Protein AF-A0A2N9JCV2-F1 (afdb_monomer)

Organism: NCBI:txid75385

Mean predicted aligned error: 8.63 Å

Sequence (237 aa):
MCAVDRTRHRAHIAGTLSYTRNPLAYAGLVTGWLLHFRGRNFFDGTNEAAIRTYRRLSTDQLLEVLRRDTPRAVPPGWSRPLPLMGVASLPKYATFGHLADVVLPRDCFMHRYDIGRATGVYVPRDPTDADVVAQVVRDLGLAWTGPAFVLRLSG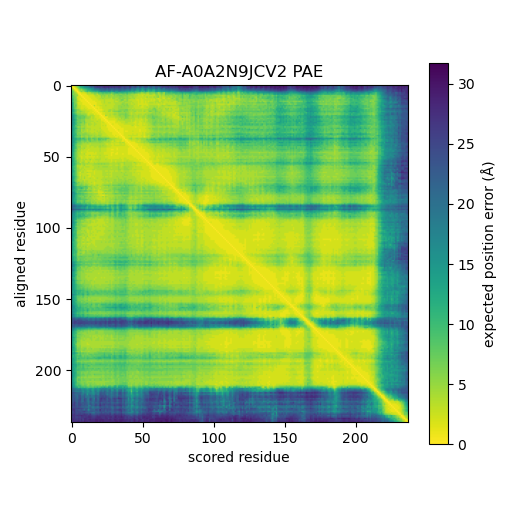TGVGEWQVRAGTPDDAALVTLDSVDYLRHLSGRAVSPDLFAGTPESVRGQLRDARVLIAAHASAVHSPALVEQMARAGPLLT

Structure (mmCIF, N/CA/C/O backbone):
data_AF-A0A2N9JCV2-F1
#
_entry.id   AF-A0A2N9JCV2-F1
#
loop_
_atom_site.group_PDB
_atom_site.id
_atom_site.type_symbol
_atom_site.label_atom_id
_atom_site.label_alt_id
_atom_site.label_comp_id
_atom_site.label_asym_id
_atom_site.label_entity_id
_atom_site.label_seq_id
_atom_site.pdbx_PDB_ins_code
_atom_site.Cartn_x
_atom_site.Cartn_y
_atom_site.Cartn_z
_atom_site.occupancy
_atom_site.B_iso_or_equiv
_atom_site.auth_seq_id
_atom_site.auth_comp_id
_atom_site.auth_asym_id
_atom_site.auth_atom_id
_atom_site.pdbx_PDB_model_num
ATOM 1 N N . MET A 1 1 ? -4.225 -21.948 6.633 1.00 31.94 1 MET A N 1
ATOM 2 C CA . MET A 1 1 ? -3.377 -21.509 7.769 1.00 31.94 1 MET A CA 1
ATOM 3 C C . MET A 1 1 ? -2.522 -20.368 7.230 1.00 31.94 1 MET A C 1
ATOM 5 O O . MET A 1 1 ? -1.735 -20.635 6.345 1.00 31.94 1 MET A O 1
ATOM 9 N N . CYS A 1 2 ? -2.728 -19.080 7.500 1.00 30.81 2 CYS A N 1
ATOM 10 C CA . CYS A 1 2 ? -3.063 -18.364 8.730 1.00 30.81 2 CYS A CA 1
ATOM 11 C C . CYS A 1 2 ? -4.494 -17.796 8.689 1.00 30.81 2 CYS A C 1
ATOM 13 O O . CYS A 1 2 ? -4.854 -17.090 7.749 1.00 30.81 2 CYS A O 1
ATOM 15 N N . ALA A 1 3 ? -5.327 -18.126 9.679 1.00 35.66 3 ALA A N 1
ATOM 16 C CA . ALA A 1 3 ? -6.588 -17.424 9.867 1.00 35.66 3 ALA A CA 1
ATOM 17 C C . ALA A 1 3 ? -6.234 -16.013 10.337 1.00 35.66 3 ALA A C 1
ATOM 19 O O . ALA A 1 3 ? -5.856 -15.824 11.491 1.00 35.66 3 ALA A O 1
ATOM 20 N N . VAL A 1 4 ? -6.293 -15.033 9.434 1.00 50.53 4 VAL A N 1
ATOM 21 C CA . VAL A 1 4 ? -6.324 -13.626 9.833 1.00 50.53 4 VAL A CA 1
ATOM 22 C C . VAL A 1 4 ? -7.427 -13.520 10.880 1.00 50.53 4 VAL A C 1
ATOM 24 O O . VAL A 1 4 ? -8.581 -13.833 10.581 1.00 50.53 4 VAL A O 1
ATOM 27 N N . ASP A 1 5 ? -7.070 -13.165 12.115 1.00 68.88 5 ASP A N 1
ATOM 28 C CA . ASP A 1 5 ? -8.041 -12.904 13.171 1.00 68.88 5 ASP A CA 1
ATOM 29 C C . ASP A 1 5 ? -8.937 -11.759 12.681 1.00 68.88 5 ASP A C 1
ATOM 31 O O . ASP A 1 5 ? -8.560 -10.584 12.688 1.00 68.88 5 ASP A O 1
ATOM 35 N N . ARG A 1 6 ? -10.110 -12.132 12.157 1.00 68.62 6 ARG A N 1
ATOM 36 C CA . ARG A 1 6 ? -11.034 -11.226 11.464 1.00 68.62 6 ARG A CA 1
ATOM 37 C C . ARG A 1 6 ? -11.463 -10.079 12.378 1.00 68.62 6 ARG A C 1
ATOM 39 O O . ARG A 1 6 ? -11.695 -8.971 11.898 1.00 68.62 6 ARG A O 1
ATOM 46 N N . THR A 1 7 ? -11.533 -10.327 13.684 1.00 69.06 7 THR A N 1
ATOM 47 C CA . THR A 1 7 ? -11.861 -9.318 14.694 1.00 69.06 7 THR A CA 1
ATOM 48 C C . THR A 1 7 ? -10.710 -8.333 14.859 1.00 69.06 7 THR A C 1
ATOM 50 O O . THR A 1 7 ? -10.933 -7.124 14.816 1.00 69.06 7 THR A O 1
ATOM 53 N N . ARG A 1 8 ? -9.469 -8.824 14.951 1.00 75.81 8 ARG A N 1
ATOM 54 C CA . ARG A 1 8 ? -8.268 -7.976 15.009 1.00 75.81 8 ARG A CA 1
ATOM 55 C C . ARG A 1 8 ? -8.103 -7.109 13.762 1.00 75.81 8 ARG A C 1
ATOM 57 O O . ARG A 1 8 ? -7.791 -5.929 13.882 1.00 75.81 8 ARG A O 1
ATOM 64 N N . HIS A 1 9 ? -8.360 -7.664 12.581 1.00 72.88 9 HIS A N 1
ATOM 65 C CA . HIS A 1 9 ? -8.281 -6.922 11.322 1.00 72.88 9 HIS A CA 1
ATOM 66 C C . HIS A 1 9 ? -9.321 -5.791 11.247 1.00 72.88 9 HIS A C 1
ATOM 68 O O . HIS A 1 9 ? -8.984 -4.651 10.943 1.00 72.88 9 HIS A O 1
ATOM 74 N N . ARG A 1 10 ? -10.579 -6.063 11.622 1.00 75.38 10 ARG A N 1
ATOM 75 C CA . ARG A 1 10 ? -11.624 -5.026 11.712 1.00 75.38 10 ARG A CA 1
ATOM 76 C C . ARG A 1 10 ? -11.294 -3.956 12.754 1.00 75.38 10 ARG A C 1
ATOM 78 O O . ARG A 1 10 ? -11.522 -2.778 12.503 1.00 75.38 10 ARG A O 1
ATOM 85 N N . ALA A 1 11 ? -10.741 -4.358 13.898 1.00 74.00 11 ALA A N 1
ATOM 86 C CA . ALA A 1 11 ? -10.296 -3.448 14.950 1.00 74.00 11 ALA A CA 1
ATOM 87 C C . ALA A 1 11 ? -9.162 -2.519 14.477 1.00 74.00 11 ALA A C 1
ATOM 89 O O . ALA A 1 11 ? -9.166 -1.337 14.815 1.00 74.00 11 ALA A O 1
ATOM 90 N N . HIS A 1 12 ? -8.233 -3.029 13.661 1.00 80.12 12 HIS A N 1
ATOM 91 C CA . HIS A 1 12 ? -7.201 -2.221 13.011 1.00 80.12 12 HIS A CA 1
ATOM 92 C C . HIS A 1 12 ? -7.815 -1.175 12.067 1.00 80.12 12 HIS A C 1
ATOM 94 O O . HIS A 1 12 ? -7.562 0.014 12.250 1.00 80.12 12 HIS A O 1
ATOM 100 N N . ILE A 1 13 ? -8.701 -1.583 11.147 1.00 78.19 13 ILE A N 1
ATOM 101 C CA . ILE A 1 13 ? -9.353 -0.657 10.201 1.00 78.19 13 ILE A CA 1
ATOM 102 C C . ILE A 1 13 ? -10.186 0.404 10.941 1.00 78.19 13 ILE A C 1
ATOM 104 O O . ILE A 1 13 ? -10.101 1.586 10.620 1.00 78.19 13 ILE A O 1
ATOM 108 N N . ALA A 1 14 ? -10.958 0.018 11.963 1.00 76.88 14 ALA A N 1
ATOM 109 C CA . ALA A 1 14 ? -11.733 0.962 12.775 1.00 76.88 14 ALA A CA 1
ATOM 110 C C . ALA A 1 14 ? -10.834 2.009 13.460 1.00 76.88 14 ALA A C 1
ATOM 112 O O . ALA A 1 14 ? -11.156 3.199 13.480 1.00 76.88 14 ALA A O 1
ATOM 113 N N . GLY A 1 15 ? -9.672 1.571 13.949 1.00 77.94 15 GLY A N 1
ATOM 114 C CA . GLY A 1 15 ? -8.593 2.435 14.416 1.00 77.94 15 GLY A CA 1
ATOM 115 C C . GLY A 1 15 ? -8.154 3.461 13.384 1.00 77.94 15 GLY A C 1
ATOM 116 O O . GLY A 1 15 ? -8.154 4.659 13.676 1.00 77.94 15 GLY A O 1
ATOM 117 N N . THR A 1 16 ? -7.848 2.980 12.179 1.00 77.31 16 THR A N 1
ATOM 118 C CA . THR A 1 16 ? -7.447 3.794 11.029 1.00 77.31 16 THR A CA 1
ATOM 119 C C . THR A 1 16 ? -8.452 4.889 10.709 1.00 77.31 16 THR A C 1
ATOM 121 O O . THR A 1 16 ? -8.086 6.064 10.619 1.00 77.31 16 THR A O 1
ATOM 124 N N . LEU A 1 17 ? -9.738 4.548 10.628 1.00 78.25 17 LEU A N 1
ATOM 125 C CA . LEU A 1 17 ? -10.794 5.525 10.350 1.00 78.25 17 LEU A CA 1
ATOM 126 C C . LEU A 1 17 ? -10.893 6.599 11.442 1.00 78.25 17 LEU A C 1
ATOM 128 O O . LEU A 1 17 ? -11.051 7.783 11.135 1.00 78.25 17 LEU A O 1
ATOM 132 N N . SER A 1 18 ? -10.761 6.203 12.711 1.00 78.00 18 SER A N 1
ATOM 133 C CA . SER A 1 18 ? -10.888 7.113 13.850 1.00 78.00 18 SER A CA 1
ATOM 134 C C . SER A 1 18 ? -9.826 8.211 13.844 1.00 78.00 18 SER A C 1
ATOM 136 O O . SER A 1 18 ? -10.168 9.388 13.980 1.00 78.00 18 SER A O 1
ATOM 138 N N . TYR A 1 19 ? -8.546 7.861 13.667 1.00 75.06 19 TYR A N 1
ATOM 139 C CA . TYR A 1 19 ? -7.495 8.883 13.641 1.00 75.06 19 TYR A CA 1
ATOM 140 C C . TYR A 1 19 ? -7.460 9.675 12.336 1.00 75.06 19 TYR A C 1
ATOM 142 O O . TYR A 1 19 ? -7.047 10.830 12.349 1.00 75.06 19 TYR A O 1
ATOM 150 N N . THR A 1 20 ? -7.932 9.102 11.226 1.00 75.12 20 THR A N 1
ATOM 151 C CA . THR A 1 20 ? -8.046 9.836 9.956 1.00 75.12 20 THR A CA 1
ATOM 152 C C . THR A 1 20 ? -9.080 10.951 10.069 1.00 75.12 20 THR A C 1
ATOM 154 O O . THR A 1 20 ? -8.811 12.084 9.686 1.00 75.12 20 THR A O 1
ATOM 157 N N . ARG A 1 21 ? -10.243 10.656 10.664 1.00 79.00 21 ARG A N 1
ATOM 158 C CA . ARG A 1 21 ? -11.301 11.642 10.929 1.00 79.00 21 ARG A CA 1
ATOM 159 C C . ARG A 1 21 ? -10.880 12.684 11.965 1.00 79.00 21 ARG A C 1
ATOM 161 O O . ARG A 1 21 ? -11.201 13.863 11.834 1.00 79.00 21 ARG A O 1
ATOM 168 N N . ASN A 1 22 ? -10.237 12.238 13.039 1.00 82.44 22 ASN A N 1
ATOM 169 C CA . ASN A 1 22 ? -9.810 13.092 14.136 1.00 82.44 22 ASN A CA 1
ATOM 170 C C . ASN A 1 22 ? -8.311 12.895 14.392 1.00 82.44 22 ASN A C 1
ATOM 172 O O . ASN A 1 22 ? -7.946 12.020 15.178 1.00 82.44 22 ASN A O 1
ATOM 176 N N . PRO A 1 23 ? -7.441 13.731 13.800 1.00 76.44 23 PRO A N 1
ATOM 177 C CA . PRO A 1 23 ? -5.995 13.637 13.992 1.00 76.44 23 PRO A CA 1
ATOM 178 C C . PRO A 1 23 ? -5.564 13.708 15.462 1.00 76.44 23 PRO A C 1
ATOM 180 O O . PRO A 1 23 ? -4.552 13.123 15.832 1.00 76.44 23 PRO A O 1
ATOM 183 N N . LEU A 1 24 ? -6.346 14.345 16.344 1.00 81.12 24 LEU A N 1
ATOM 184 C CA . LEU A 1 24 ? -6.058 14.352 17.784 1.00 81.12 24 LEU A CA 1
ATOM 185 C C . LEU A 1 24 ? -6.235 12.966 18.421 1.00 81.12 24 LEU A C 1
ATOM 187 O O . LEU A 1 24 ? -5.554 12.648 19.394 1.00 81.12 24 LEU A O 1
ATOM 191 N N . ALA A 1 25 ? -7.085 12.101 17.857 1.00 81.69 25 ALA A N 1
ATOM 192 C CA . ALA A 1 25 ? -7.197 10.709 18.291 1.00 81.69 25 ALA A CA 1
ATOM 193 C C . ALA A 1 25 ? -5.900 9.921 18.037 1.00 81.69 25 ALA A C 1
ATOM 195 O O . ALA A 1 25 ? -5.629 8.947 18.741 1.00 81.69 25 ALA A O 1
ATOM 196 N N . TYR A 1 26 ? -5.057 10.375 17.101 1.00 78.00 26 TYR A N 1
ATOM 197 C CA . TYR A 1 26 ? -3.722 9.819 16.898 1.00 78.00 26 TYR A CA 1
ATOM 198 C C . TYR A 1 26 ? -2.834 9.997 18.133 1.00 78.00 26 TYR A C 1
ATOM 200 O O . TYR A 1 26 ? -2.090 9.086 18.489 1.00 78.00 26 TYR A O 1
ATOM 208 N N . ALA A 1 27 ? -2.968 11.118 18.853 1.00 80.06 27 ALA A N 1
ATOM 209 C CA . ALA A 1 27 ? -2.234 11.348 20.097 1.00 80.06 27 ALA A CA 1
ATOM 210 C C . ALA A 1 27 ? -2.566 10.269 21.142 1.00 80.06 27 ALA A C 1
ATOM 212 O O . ALA A 1 27 ? -1.669 9.752 21.800 1.00 80.06 27 ALA A O 1
ATOM 213 N N . GLY A 1 28 ? -3.833 9.845 21.218 1.00 82.62 28 GLY A N 1
ATOM 214 C CA . GLY A 1 28 ? -4.259 8.735 22.073 1.00 82.62 28 GLY A CA 1
ATOM 215 C C . GLY A 1 28 ? -3.605 7.398 21.705 1.00 82.62 28 GLY A C 1
ATOM 216 O O . GLY A 1 28 ? -3.234 6.632 22.596 1.00 82.62 28 GLY A O 1
ATOM 217 N N . LEU A 1 29 ? -3.392 7.127 20.412 1.00 83.25 29 LEU A N 1
ATOM 218 C CA . LEU A 1 29 ? -2.659 5.938 19.960 1.00 83.25 29 LEU A CA 1
ATOM 219 C C . LEU A 1 29 ? -1.175 6.012 20.317 1.00 83.25 29 LEU A C 1
ATOM 221 O O . LEU A 1 29 ? -0.609 5.016 20.768 1.00 83.25 29 LEU A O 1
ATOM 225 N N . VAL A 1 30 ? -0.563 7.189 20.173 1.00 82.06 30 VAL A N 1
ATOM 226 C CA . VAL A 1 30 ? 0.822 7.435 20.594 1.00 82.06 30 VAL A CA 1
ATOM 227 C C . VAL A 1 30 ? 0.963 7.231 22.102 1.00 82.06 30 VAL A C 1
ATOM 229 O O . VAL A 1 30 ? 1.864 6.516 22.534 1.00 82.06 30 VAL A O 1
ATOM 232 N N . THR A 1 31 ? 0.048 7.768 22.912 1.00 84.81 31 THR A N 1
ATOM 233 C CA . THR A 1 31 ? 0.014 7.523 24.360 1.00 84.81 31 THR A CA 1
ATOM 234 C C . THR A 1 31 ? -0.148 6.034 24.668 1.00 84.81 31 THR A C 1
ATOM 236 O O . THR A 1 31 ? 0.607 5.490 25.469 1.00 84.81 31 THR A O 1
ATOM 239 N N . GLY A 1 32 ? -1.074 5.339 24.001 1.00 84.81 32 GLY A N 1
ATOM 240 C CA . GLY A 1 32 ? -1.268 3.898 24.168 1.00 84.81 32 GLY A CA 1
ATOM 241 C C . GLY A 1 32 ? -0.012 3.084 23.840 1.00 84.81 32 GLY A C 1
ATOM 242 O O . GLY A 1 32 ? 0.349 2.179 24.593 1.00 84.81 32 GLY A O 1
ATOM 243 N N . TRP A 1 33 ? 0.696 3.438 22.765 1.00 85.69 33 TRP A N 1
ATOM 244 C CA . TRP A 1 33 ? 1.994 2.854 22.426 1.00 85.69 33 TRP A CA 1
ATOM 245 C C . TRP A 1 33 ? 3.036 3.121 23.515 1.00 85.69 33 TRP A C 1
ATOM 247 O O . TRP A 1 33 ? 3.630 2.175 24.039 1.00 85.69 33 TRP A O 1
ATOM 257 N N . LEU A 1 34 ? 3.206 4.385 23.912 1.00 84.19 34 LEU A N 1
ATOM 258 C CA . LEU A 1 34 ? 4.169 4.800 24.931 1.00 84.19 34 LEU A CA 1
ATOM 259 C C . LEU A 1 34 ? 3.912 4.178 26.304 1.00 84.19 34 LEU A C 1
ATOM 261 O O . LEU A 1 34 ? 4.859 4.095 27.079 1.00 84.19 34 LEU A O 1
ATOM 265 N N . LEU A 1 35 ? 2.681 3.766 26.618 1.00 87.50 35 LEU A N 1
ATOM 266 C CA . LEU A 1 35 ? 2.325 3.155 27.901 1.00 87.50 35 LEU A CA 1
ATOM 267 C C . LEU A 1 35 ? 2.323 1.622 27.875 1.00 87.50 35 LEU A C 1
ATOM 269 O O . LEU A 1 35 ? 2.629 0.999 28.889 1.00 87.50 35 LEU A O 1
ATOM 273 N N . HIS A 1 36 ? 1.956 0.998 26.753 1.00 87.25 36 HIS A N 1
ATOM 274 C CA . HIS A 1 36 ? 1.652 -0.440 26.724 1.00 87.25 36 HIS A CA 1
ATOM 275 C C . HIS A 1 36 ? 2.424 -1.244 25.680 1.00 87.25 36 HIS A C 1
ATOM 277 O O . HIS A 1 36 ? 2.427 -2.470 25.754 1.00 87.25 36 HIS A O 1
ATOM 283 N N . PHE A 1 37 ? 3.065 -0.585 24.715 1.00 84.88 37 PHE A N 1
ATOM 284 C CA . PHE A 1 37 ? 3.732 -1.248 23.592 1.00 84.88 37 PHE A CA 1
ATOM 285 C C . PHE A 1 37 ? 5.128 -0.668 23.315 1.00 84.88 37 PHE A C 1
ATOM 287 O O . PHE A 1 37 ? 5.638 -0.777 22.196 1.00 84.88 37 PHE A O 1
ATOM 294 N N . ARG A 1 38 ? 5.765 -0.078 24.341 1.00 73.62 38 ARG A N 1
ATOM 295 C CA . ARG A 1 38 ? 7.170 0.356 24.299 1.00 73.62 38 ARG A CA 1
ATOM 296 C C . ARG A 1 38 ? 8.042 -0.849 23.937 1.00 73.62 38 ARG A C 1
ATOM 298 O O . ARG A 1 38 ? 8.006 -1.856 24.634 1.00 73.62 38 ARG A O 1
ATOM 305 N N . GLY A 1 39 ? 8.792 -0.756 22.842 1.00 75.50 39 GLY A N 1
ATOM 306 C CA . GLY A 1 39 ? 9.624 -1.849 22.318 1.00 75.50 39 GLY A CA 1
ATOM 307 C C . GLY A 1 39 ? 9.161 -2.394 20.966 1.00 75.50 39 GLY A C 1
ATOM 308 O O . GLY A 1 39 ? 9.950 -3.017 20.264 1.00 75.50 39 GLY A O 1
ATOM 309 N N . ARG A 1 40 ? 7.923 -2.104 20.546 1.00 76.62 40 ARG A N 1
ATOM 310 C CA . ARG A 1 40 ? 7.526 -2.241 19.137 1.00 76.62 40 ARG A CA 1
ATOM 311 C C . ARG A 1 40 ? 7.942 -1.001 18.354 1.00 76.62 40 ARG A C 1
ATOM 313 O O . ARG A 1 40 ? 7.987 0.096 18.924 1.00 76.62 40 ARG A O 1
ATOM 320 N N . ASN A 1 41 ? 8.194 -1.166 17.051 1.00 75.50 41 ASN A N 1
ATOM 321 C CA . ASN A 1 41 ? 8.307 -0.013 16.161 1.00 75.50 41 ASN A CA 1
ATOM 322 C C . ASN A 1 41 ? 7.016 0.818 16.235 1.00 75.50 41 ASN A C 1
ATOM 324 O O . ASN A 1 41 ? 5.957 0.326 16.635 1.00 75.50 41 ASN A O 1
ATOM 328 N N . PHE A 1 42 ? 7.125 2.094 15.884 1.00 73.50 42 PHE A N 1
ATOM 329 C CA . PHE A 1 42 ? 6.054 3.060 16.089 1.00 73.50 42 PHE A CA 1
ATOM 330 C C . PHE A 1 42 ? 4.716 2.619 15.460 1.00 73.50 42 PHE A C 1
ATOM 332 O O . PHE A 1 42 ? 3.673 2.708 16.112 1.00 73.50 42 PHE A O 1
ATOM 339 N N . PHE A 1 43 ? 4.727 2.104 14.227 1.00 74.44 43 PHE A N 1
ATOM 340 C CA . PHE A 1 43 ? 3.496 1.695 13.547 1.00 74.44 43 PHE A CA 1
ATOM 341 C C . PHE A 1 43 ? 2.877 0.450 14.155 1.00 74.44 43 PHE A C 1
ATOM 343 O O . PHE A 1 43 ? 1.693 0.454 14.469 1.00 74.44 43 PHE A O 1
ATOM 350 N N . ASP A 1 44 ? 3.667 -0.591 14.402 1.00 75.88 44 ASP A N 1
ATOM 351 C CA . ASP A 1 44 ? 3.148 -1.792 15.048 1.00 75.88 44 ASP A CA 1
ATOM 352 C C . ASP A 1 44 ? 2.625 -1.465 16.452 1.00 75.88 44 ASP A C 1
ATOM 354 O O . ASP A 1 44 ? 1.586 -1.964 16.867 1.00 75.88 44 ASP A O 1
ATOM 358 N N . GLY A 1 45 ? 3.288 -0.565 17.177 1.00 81.50 45 GLY A N 1
ATOM 359 C CA . GLY A 1 45 ? 2.845 -0.084 18.481 1.00 81.50 45 GLY A CA 1
ATOM 360 C C . GLY A 1 45 ? 1.512 0.668 18.455 1.00 81.50 45 GLY A C 1
ATOM 361 O O . GLY A 1 45 ? 0.622 0.379 19.257 1.00 81.50 45 GLY A O 1
ATOM 362 N N . THR A 1 46 ? 1.362 1.623 17.537 1.00 80.25 46 THR A N 1
ATOM 363 C CA . THR A 1 46 ? 0.133 2.422 17.381 1.00 80.25 46 THR A CA 1
ATOM 364 C C . THR A 1 46 ? -1.019 1.606 16.787 1.00 80.25 46 THR A C 1
ATOM 366 O O . THR A 1 46 ? -2.152 1.744 17.248 1.00 80.25 46 THR A O 1
ATOM 369 N N . ASN A 1 47 ? -0.740 0.672 15.872 1.00 81.06 47 ASN A N 1
ATOM 370 C CA . ASN A 1 47 ? -1.703 -0.319 15.381 1.00 81.06 47 ASN A CA 1
ATOM 371 C C . ASN A 1 47 ? -2.219 -1.205 16.519 1.00 81.06 47 ASN A C 1
ATOM 373 O O . ASN A 1 47 ? -3.414 -1.475 16.615 1.00 81.06 47 ASN A O 1
ATOM 377 N N . GLU A 1 48 ? -1.340 -1.630 17.421 1.00 85.38 48 GLU A N 1
ATOM 378 C CA . GLU A 1 48 ? -1.707 -2.459 18.569 1.00 85.38 48 GLU A CA 1
ATOM 379 C C . GLU A 1 48 ? -2.487 -1.676 19.625 1.00 85.38 48 GLU A C 1
ATOM 381 O O . GLU A 1 48 ? -3.433 -2.207 20.213 1.00 85.38 48 GLU A O 1
ATOM 386 N N . ALA A 1 49 ? -2.161 -0.395 19.816 1.00 86.19 49 ALA A N 1
ATOM 387 C CA . ALA A 1 49 ? -2.976 0.521 20.605 1.00 86.19 49 ALA A CA 1
ATOM 388 C C . ALA A 1 49 ? -4.380 0.677 20.002 1.00 86.19 49 ALA A C 1
ATOM 390 O O . ALA A 1 49 ? -5.368 0.600 20.731 1.00 86.19 49 ALA A O 1
ATOM 391 N N . ALA A 1 50 ? -4.483 0.803 18.679 1.00 84.25 50 ALA A N 1
ATOM 392 C CA . ALA A 1 50 ? -5.758 0.897 17.984 1.00 84.25 50 ALA A CA 1
ATOM 393 C C . ALA A 1 50 ? -6.575 -0.396 18.124 1.00 84.25 50 ALA A C 1
ATOM 395 O O . ALA A 1 50 ? -7.716 -0.363 18.581 1.00 84.25 50 ALA A O 1
ATOM 396 N N . ILE A 1 51 ? -5.968 -1.556 17.859 1.00 86.94 51 ILE A N 1
ATOM 397 C CA . ILE A 1 51 ? -6.592 -2.867 18.074 1.00 86.94 51 ILE A CA 1
ATOM 398 C C . ILE A 1 51 ? -7.081 -2.992 19.518 1.00 86.94 51 ILE A C 1
ATOM 400 O O . ILE A 1 51 ? -8.212 -3.413 19.751 1.00 86.94 51 ILE A O 1
ATOM 404 N N . ARG A 1 52 ? -6.267 -2.595 20.504 1.00 87.44 52 ARG A N 1
ATOM 405 C CA . ARG A 1 52 ? -6.637 -2.633 21.925 1.00 87.44 52 ARG A CA 1
ATOM 406 C C . ARG A 1 52 ? -7.866 -1.775 22.238 1.00 87.44 52 ARG A C 1
ATOM 408 O O . ARG A 1 52 ? -8.656 -2.195 23.080 1.00 87.44 52 ARG A O 1
ATOM 415 N N . THR A 1 53 ? -8.044 -0.629 21.586 1.00 85.81 53 THR A N 1
ATOM 416 C CA . THR A 1 53 ? -9.235 0.225 21.747 1.00 85.81 53 THR A CA 1
ATOM 417 C C . THR A 1 53 ? -10.507 -0.495 21.300 1.00 85.81 53 THR A C 1
ATOM 419 O O . THR A 1 53 ? -11.532 -0.423 21.974 1.00 85.81 53 THR A O 1
ATOM 422 N N . TYR A 1 54 ? -10.428 -1.254 20.206 1.00 84.75 54 TYR A N 1
ATOM 423 C CA . TYR A 1 54 ? -11.590 -1.880 19.574 1.00 84.75 54 TYR A CA 1
ATOM 424 C C . TYR A 1 54 ? -11.780 -3.367 19.918 1.00 84.75 54 TYR A C 1
ATOM 426 O O . TYR A 1 54 ? -12.851 -3.913 19.668 1.00 84.75 54 TYR A O 1
ATOM 434 N N . ARG A 1 55 ? -10.801 -4.032 20.553 1.00 84.75 55 ARG A N 1
ATOM 435 C CA . ARG A 1 55 ? -10.809 -5.493 20.813 1.00 84.75 55 ARG A CA 1
ATOM 436 C C . ARG A 1 55 ? -11.991 -6.006 21.635 1.00 84.75 55 ARG A C 1
ATOM 438 O O . ARG A 1 55 ? -12.205 -7.210 21.689 1.00 84.75 55 ARG A O 1
ATOM 445 N N . ARG A 1 56 ? -12.663 -5.123 22.380 1.00 87.69 56 ARG A N 1
ATOM 446 C CA . ARG A 1 56 ? -13.801 -5.477 23.242 1.00 87.69 56 ARG A CA 1
ATOM 447 C C . ARG A 1 56 ? -15.138 -5.419 22.505 1.00 87.69 56 ARG A C 1
ATOM 449 O O . ARG A 1 56 ? -16.130 -5.872 23.061 1.00 87.69 56 ARG A O 1
ATOM 456 N N . LEU A 1 57 ? -15.170 -4.846 21.302 1.00 87.94 57 LEU A N 1
ATOM 457 C CA . LEU A 1 57 ? -16.387 -4.750 20.511 1.00 87.94 57 LEU A CA 1
ATOM 458 C C . LEU A 1 57 ? -16.700 -6.086 19.834 1.00 87.94 57 LEU A C 1
ATOM 460 O O . LEU A 1 57 ? -15.801 -6.793 19.372 1.00 87.94 57 LEU A O 1
ATOM 464 N N . SER A 1 58 ? -17.989 -6.408 19.745 1.00 87.75 58 SER A N 1
ATOM 465 C CA . SER A 1 58 ? -18.467 -7.516 18.924 1.00 87.75 58 SER A CA 1
ATOM 466 C C . SER A 1 58 ? -18.255 -7.223 17.435 1.00 87.75 58 SER A C 1
ATOM 468 O O . SER A 1 58 ? -18.011 -6.087 17.021 1.00 87.75 58 SER A O 1
ATOM 470 N N . THR A 1 59 ? -18.388 -8.253 16.597 1.00 80.88 59 THR A N 1
ATOM 471 C CA . THR A 1 59 ? -18.347 -8.077 15.138 1.00 80.88 59 THR A CA 1
ATOM 472 C C . THR A 1 59 ? -19.370 -7.047 14.659 1.00 80.88 59 THR A C 1
ATOM 474 O O . THR A 1 59 ? -19.008 -6.172 13.877 1.00 80.88 59 THR A O 1
ATOM 477 N N . ASP A 1 60 ? -20.610 -7.108 15.143 1.00 85.06 60 ASP A N 1
ATOM 478 C CA . ASP A 1 60 ? -21.672 -6.200 14.696 1.00 85.06 60 ASP A CA 1
ATOM 479 C C . ASP A 1 60 ? -21.395 -4.758 15.115 1.00 85.06 60 ASP A C 1
ATOM 481 O O . ASP A 1 60 ? -21.565 -3.835 14.320 1.00 85.06 60 ASP A O 1
ATOM 485 N N . GLN A 1 61 ? -20.867 -4.566 16.325 1.00 88.19 61 GLN A N 1
ATOM 486 C CA . GLN A 1 61 ? -20.438 -3.254 16.806 1.00 88.19 61 GLN A CA 1
ATOM 487 C C . GLN A 1 61 ? -19.281 -2.691 15.969 1.00 88.19 61 GLN A C 1
ATOM 489 O O . GLN A 1 61 ? -19.278 -1.504 15.650 1.00 88.19 61 GLN A O 1
ATOM 494 N N . LEU A 1 62 ? -18.312 -3.525 15.574 1.00 80.25 62 LEU A N 1
ATOM 495 C CA . LEU A 1 62 ? -17.228 -3.104 14.680 1.00 80.25 62 LEU A CA 1
ATOM 496 C C . LEU A 1 62 ? -17.756 -2.720 13.298 1.00 80.25 62 LEU A C 1
ATOM 498 O O . LEU A 1 62 ? -17.345 -1.699 12.754 1.00 80.25 62 LEU A O 1
ATOM 502 N N . LEU A 1 63 ? -18.676 -3.504 12.734 1.00 80.44 63 LEU A N 1
ATOM 503 C CA . LEU A 1 63 ? -19.293 -3.184 11.446 1.00 80.44 63 LEU A CA 1
ATOM 504 C C . LEU A 1 63 ? -20.071 -1.866 11.507 1.00 80.44 63 LEU A C 1
ATOM 506 O O . LEU A 1 63 ? -20.008 -1.089 10.558 1.00 80.44 63 LEU A O 1
ATOM 510 N N . GLU A 1 64 ? -20.755 -1.589 12.615 1.00 86.81 64 GLU A N 1
ATOM 511 C CA . GLU A 1 64 ? -21.439 -0.312 12.821 1.00 86.81 64 GLU A CA 1
ATOM 512 C C . GLU A 1 64 ? -20.459 0.866 12.881 1.00 86.81 64 GLU A C 1
ATOM 514 O O . GLU A 1 64 ? -20.671 1.880 12.216 1.00 86.81 64 GLU A O 1
ATOM 519 N N . VAL A 1 65 ? -19.334 0.718 13.591 1.00 82.50 65 VAL A N 1
ATOM 520 C CA . VAL A 1 65 ? -18.261 1.727 13.594 1.00 82.50 65 VAL A CA 1
ATOM 521 C C . VAL A 1 65 ? -17.763 2.001 12.175 1.00 82.50 65 VAL A C 1
ATOM 523 O O . VAL A 1 65 ? -17.677 3.163 11.784 1.00 82.50 65 VAL A O 1
ATOM 526 N N . LEU A 1 66 ? -17.486 0.955 11.387 1.00 79.69 66 LEU A N 1
ATOM 527 C CA . LEU A 1 66 ? -17.028 1.111 10.004 1.00 79.69 66 LEU A CA 1
ATOM 528 C C . LEU A 1 66 ? -18.070 1.856 9.152 1.00 79.69 66 LEU A C 1
ATOM 530 O O . LEU A 1 66 ? -17.741 2.865 8.535 1.00 79.69 66 LEU A O 1
ATOM 534 N N . ARG A 1 67 ? -19.342 1.428 9.168 1.00 81.12 67 ARG A N 1
ATOM 535 C CA . ARG A 1 67 ? -20.421 2.082 8.397 1.00 81.12 67 ARG A CA 1
ATOM 536 C C . ARG A 1 67 ? -20.588 3.552 8.764 1.00 81.12 67 ARG A C 1
ATOM 538 O O . ARG A 1 67 ? -20.772 4.394 7.886 1.00 81.12 67 ARG A O 1
ATOM 545 N N . ARG A 1 68 ? -20.516 3.865 10.057 1.00 83.50 68 ARG A N 1
ATOM 546 C CA . ARG A 1 68 ? -20.659 5.229 10.560 1.00 83.50 68 ARG A CA 1
ATOM 547 C C . ARG A 1 68 ? -19.462 6.105 10.197 1.00 83.50 68 ARG A C 1
ATOM 549 O O . ARG A 1 68 ? -19.651 7.270 9.840 1.00 83.50 68 ARG A O 1
ATOM 556 N N . ASP A 1 69 ? -18.244 5.593 10.338 1.00 80.06 69 ASP A N 1
ATOM 557 C CA . ASP A 1 69 ? -17.044 6.430 10.319 1.00 80.06 69 ASP A CA 1
ATOM 558 C C . ASP A 1 69 ? -16.352 6.485 8.953 1.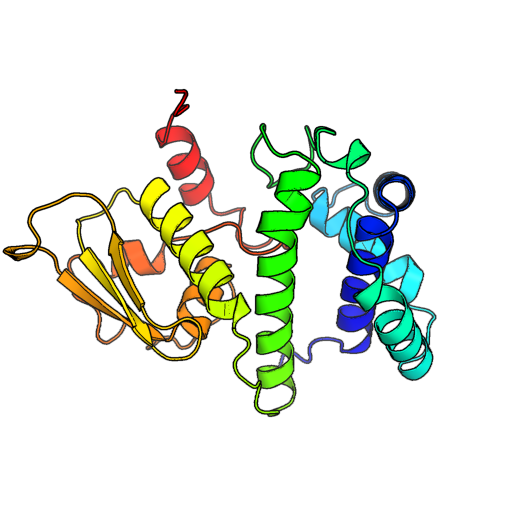00 80.06 69 ASP A C 1
ATOM 560 O O . ASP A 1 69 ? -15.733 7.507 8.664 1.00 80.06 69 ASP A O 1
ATOM 564 N N . THR A 1 70 ? -16.518 5.488 8.072 1.00 79.19 70 THR A N 1
ATOM 565 C CA . THR A 1 70 ? -15.922 5.503 6.721 1.00 79.19 70 THR A CA 1
ATOM 566 C C . THR A 1 70 ? -16.266 6.767 5.918 1.00 79.19 70 THR A C 1
ATOM 568 O O . THR A 1 70 ? -15.331 7.414 5.451 1.00 79.19 70 THR A O 1
ATOM 571 N N . PRO A 1 71 ? -17.535 7.222 5.815 1.00 77.00 71 PRO A N 1
ATOM 572 C CA . PRO A 1 71 ? -17.866 8.440 5.061 1.00 77.00 71 PRO A CA 1
ATOM 573 C C . PRO A 1 71 ? -17.276 9.726 5.660 1.00 77.00 71 PRO A C 1
ATOM 575 O O . PRO A 1 71 ? -17.313 10.781 5.036 1.00 77.00 71 PRO A O 1
ATOM 578 N N . ARG A 1 72 ? -16.787 9.659 6.903 1.00 77.69 72 ARG A N 1
ATOM 579 C CA . ARG A 1 72 ? -16.270 10.793 7.678 1.00 77.69 72 ARG A CA 1
ATOM 580 C C . ARG A 1 72 ? -14.758 10.731 7.870 1.00 77.69 72 ARG A C 1
ATOM 582 O O . ARG A 1 72 ? -14.205 11.631 8.497 1.00 77.69 72 ARG A O 1
ATOM 589 N N . ALA A 1 73 ? -14.094 9.689 7.373 1.00 77.44 73 ALA A N 1
ATOM 590 C CA . ALA A 1 73 ? -12.655 9.487 7.491 1.00 77.44 73 ALA A CA 1
ATOM 591 C C . ALA A 1 73 ? -11.891 10.359 6.484 1.00 77.44 73 ALA A C 1
ATOM 593 O O . ALA A 1 73 ? -11.111 9.870 5.674 1.00 77.44 73 ALA A O 1
ATOM 594 N N . VAL A 1 74 ? -12.139 11.666 6.543 1.00 79.62 74 VAL A N 1
ATOM 595 C CA . VAL A 1 74 ? -11.453 12.681 5.750 1.00 79.62 74 VAL A CA 1
ATOM 596 C C . VAL A 1 74 ? -10.611 13.515 6.713 1.00 79.62 74 VAL A C 1
ATOM 598 O O . VAL A 1 74 ? -11.171 14.088 7.654 1.00 79.62 74 VAL A O 1
ATOM 601 N N . PRO A 1 75 ? -9.285 13.593 6.514 1.00 79.62 75 PRO A N 1
ATOM 602 C CA . PRO A 1 75 ? -8.432 14.406 7.363 1.00 79.62 75 PRO A CA 1
ATOM 603 C C . PRO A 1 75 ? -8.818 15.886 7.225 1.00 79.62 75 PRO A C 1
ATOM 605 O O . PRO A 1 75 ? -8.963 16.385 6.104 1.00 79.62 75 PRO A O 1
ATOM 608 N N . PRO A 1 76 ? -8.962 16.636 8.329 1.00 85.25 76 PRO A N 1
ATOM 609 C CA . PRO A 1 76 ? -9.256 18.055 8.235 1.00 85.25 76 PRO A CA 1
ATOM 610 C C . PRO A 1 76 ? -8.067 18.801 7.615 1.00 85.25 76 PRO A C 1
ATOM 612 O O . PRO A 1 76 ? -6.911 18.526 7.944 1.00 85.25 76 PRO A O 1
ATOM 615 N N . GLY A 1 77 ? -8.343 19.775 6.741 1.00 87.88 77 GLY A N 1
ATOM 616 C CA . GLY A 1 77 ? -7.319 20.465 5.943 1.00 87.88 77 GLY A CA 1
ATOM 617 C C . GLY A 1 77 ? -6.170 21.061 6.765 1.00 87.88 77 GLY A C 1
ATOM 618 O O . GLY A 1 77 ? -5.011 20.936 6.376 1.00 87.88 77 GLY A O 1
ATOM 619 N N . TRP A 1 78 ? -6.475 21.611 7.946 1.00 90.44 78 TRP A N 1
ATOM 620 C CA . TRP A 1 78 ? -5.481 22.186 8.863 1.00 90.44 78 TRP A CA 1
ATOM 621 C C . TRP A 1 78 ? -4.451 21.169 9.374 1.00 90.44 78 TRP A C 1
ATOM 623 O O . TRP A 1 78 ? -3.348 21.555 9.746 1.00 90.44 78 TRP A O 1
ATOM 633 N N . SER A 1 79 ? -4.794 19.876 9.398 1.00 88.44 79 SER A N 1
ATOM 634 C CA . SER A 1 79 ? -3.904 18.820 9.894 1.00 88.44 79 SER A CA 1
ATOM 635 C C . SER A 1 79 ? -2.910 18.330 8.847 1.00 88.44 79 SER A C 1
ATOM 637 O O . SER A 1 79 ? -1.867 17.783 9.192 1.00 88.44 79 SER A O 1
ATOM 639 N N . ARG A 1 80 ? -3.195 18.555 7.562 1.00 89.12 80 ARG A N 1
ATOM 640 C CA . ARG A 1 80 ? -2.397 18.047 6.441 1.00 89.12 80 ARG A CA 1
ATOM 641 C C . ARG A 1 80 ? -0.915 18.452 6.475 1.00 89.12 80 ARG A C 1
ATOM 643 O O . ARG A 1 80 ? -0.100 17.574 6.193 1.00 89.12 80 ARG A O 1
ATOM 650 N N . PRO A 1 81 ? -0.525 19.698 6.821 1.00 90.69 81 PRO A N 1
ATOM 651 C CA . PRO A 1 81 ? 0.886 20.080 6.887 1.00 90.69 81 PRO A CA 1
ATOM 652 C C . PRO A 1 81 ? 1.600 19.601 8.159 1.00 90.69 81 PRO A C 1
ATOM 654 O O . PRO A 1 81 ? 2.805 19.808 8.277 1.00 90.69 81 PRO A O 1
ATOM 657 N N . LEU A 1 82 ? 0.901 18.980 9.120 1.00 87.62 82 LEU A N 1
ATOM 658 C CA . LEU A 1 82 ? 1.528 18.555 10.369 1.00 87.62 82 LEU A CA 1
ATOM 659 C C . LEU A 1 82 ? 2.581 17.469 10.097 1.00 87.62 82 LEU A C 1
ATOM 661 O O . LEU A 1 82 ? 2.264 16.466 9.444 1.00 87.62 82 LEU A O 1
ATOM 665 N N . PRO A 1 83 ? 3.820 17.640 10.590 1.00 84.69 83 PRO A N 1
ATOM 666 C CA . PRO A 1 83 ? 4.884 16.674 10.370 1.00 84.69 83 PRO A CA 1
ATOM 667 C C . PRO A 1 83 ? 4.634 15.390 11.167 1.00 84.69 83 PRO A C 1
ATOM 669 O O . PRO A 1 83 ? 4.233 15.432 12.329 1.00 84.69 83 PRO A O 1
ATOM 672 N N . LEU A 1 84 ? 4.954 14.246 10.563 1.00 78.25 84 LEU A N 1
ATOM 673 C CA . LEU A 1 84 ? 5.004 12.936 11.224 1.00 78.25 84 LEU A CA 1
ATOM 674 C C . LEU A 1 84 ? 6.457 12.515 11.505 1.00 78.25 84 LEU A C 1
ATOM 676 O O . LEU A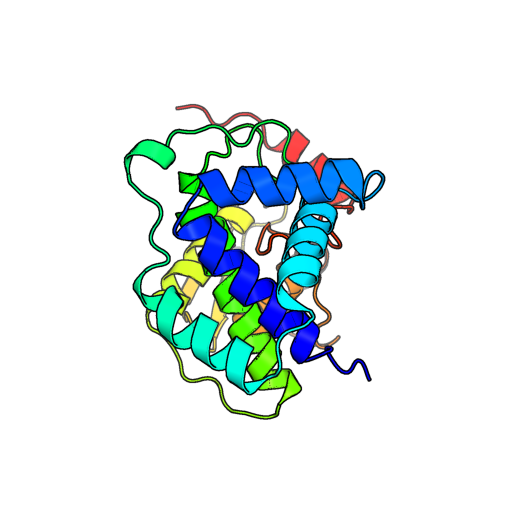 1 84 ? 6.811 11.338 11.436 1.00 78.25 84 LEU A O 1
ATOM 680 N N . MET A 1 85 ? 7.331 13.485 11.798 1.00 65.31 85 MET A N 1
ATOM 681 C CA . MET A 1 85 ? 8.741 13.220 12.095 1.00 65.31 85 MET A CA 1
ATOM 682 C C . MET A 1 85 ? 8.888 12.247 13.271 1.00 65.31 85 MET A C 1
ATOM 684 O O . MET A 1 85 ? 8.226 12.380 14.297 1.00 65.31 85 MET A O 1
ATOM 688 N N . GLY A 1 86 ? 9.785 11.269 13.127 1.00 57.66 86 GLY A N 1
ATOM 689 C CA . GLY A 1 86 ? 10.039 10.257 14.159 1.00 57.66 86 GLY A CA 1
ATOM 690 C C . GLY A 1 86 ? 9.074 9.066 14.141 1.00 57.66 86 GLY A C 1
ATOM 691 O O . GLY A 1 86 ? 9.270 8.119 14.902 1.00 57.66 86 GLY A O 1
ATOM 692 N N . VAL A 1 87 ? 8.085 9.055 13.241 1.00 63.75 87 VAL A N 1
ATOM 693 C CA . VAL A 1 87 ? 7.291 7.861 12.936 1.00 63.75 87 VAL A CA 1
ATOM 694 C C . VAL A 1 87 ? 8.152 6.881 12.134 1.00 63.75 87 VAL A C 1
ATOM 696 O O . VAL A 1 87 ? 8.404 7.070 10.943 1.00 63.75 87 VAL A O 1
ATOM 699 N N . ALA A 1 88 ? 8.653 5.841 12.807 1.00 54.81 88 ALA A N 1
ATOM 700 C CA . ALA A 1 88 ? 9.500 4.818 12.195 1.00 54.81 88 ALA A CA 1
ATOM 701 C C . ALA A 1 88 ? 8.826 4.211 10.949 1.00 54.81 88 ALA A C 1
ATOM 703 O O . ALA A 1 88 ? 7.674 3.801 11.029 1.00 54.81 88 ALA A O 1
ATOM 704 N N . SER A 1 89 ? 9.562 4.081 9.838 1.00 65.81 89 SER A N 1
ATOM 705 C CA . SER A 1 89 ? 9.118 3.563 8.520 1.00 65.81 89 SER A CA 1
ATOM 706 C C . SER A 1 89 ? 8.417 4.552 7.578 1.00 65.81 89 SER A C 1
ATOM 708 O O . SER A 1 89 ? 8.133 4.174 6.443 1.00 65.81 89 SER A O 1
ATOM 710 N N . LEU A 1 90 ? 8.173 5.807 7.981 1.00 70.75 90 LEU A N 1
ATOM 711 C CA . LEU A 1 90 ? 7.822 6.868 7.027 1.00 70.75 90 LEU A CA 1
ATOM 712 C C . LEU A 1 90 ? 9.067 7.621 6.541 1.00 70.75 90 LEU A C 1
ATOM 714 O O . LEU A 1 90 ? 10.046 7.744 7.285 1.00 70.75 90 LEU A O 1
ATOM 718 N N . PRO A 1 91 ? 9.027 8.193 5.324 1.00 72.75 91 PRO A N 1
ATOM 719 C CA . PRO A 1 91 ? 10.024 9.168 4.911 1.00 72.75 91 PRO A CA 1
ATOM 720 C C . PRO A 1 91 ? 10.102 10.339 5.898 1.00 72.75 91 PRO A C 1
ATOM 722 O O . PRO A 1 91 ? 9.088 10.771 6.443 1.00 72.75 91 PRO A O 1
ATOM 725 N N . LYS A 1 92 ? 11.297 10.911 6.099 1.00 78.94 92 LYS A N 1
ATOM 726 C CA . LYS A 1 92 ? 11.505 12.041 7.033 1.00 78.94 92 LYS A CA 1
ATOM 727 C C . LYS A 1 92 ? 10.666 13.280 6.696 1.00 78.94 92 LYS A C 1
ATOM 729 O O . LYS A 1 92 ? 10.398 14.088 7.578 1.00 78.94 92 LYS A O 1
ATOM 734 N N . TYR A 1 93 ? 10.267 13.415 5.434 1.00 81.31 93 TYR A N 1
ATOM 735 C CA . TYR A 1 93 ? 9.410 14.486 4.929 1.00 81.31 93 TYR A CA 1
ATOM 736 C C . TYR A 1 93 ? 7.908 14.185 5.065 1.00 81.31 93 TYR A C 1
ATOM 738 O O . TYR A 1 93 ? 7.085 14.973 4.606 1.00 81.31 93 TYR A O 1
ATOM 746 N N . ALA A 1 94 ? 7.523 13.043 5.643 1.00 84.00 94 ALA A N 1
ATOM 747 C CA . ALA A 1 94 ? 6.124 12.662 5.723 1.00 84.00 94 ALA A CA 1
ATOM 748 C C . ALA A 1 94 ? 5.327 13.616 6.619 1.00 84.00 94 ALA A C 1
ATOM 750 O O . ALA A 1 94 ? 5.689 13.909 7.762 1.00 84.00 94 ALA A O 1
ATOM 751 N N . THR A 1 95 ? 4.190 14.046 6.090 1.00 88.06 95 THR A N 1
ATOM 752 C CA . THR A 1 95 ? 3.171 14.816 6.796 1.00 88.06 95 THR A CA 1
ATOM 753 C C . THR A 1 95 ? 1.918 13.972 6.994 1.00 88.06 95 THR A C 1
ATOM 755 O O . THR A 1 95 ? 1.779 12.887 6.418 1.00 88.06 95 THR A O 1
ATOM 758 N N . PHE A 1 96 ? 0.963 14.475 7.772 1.00 84.38 96 PHE A N 1
ATOM 759 C CA . PHE A 1 96 ? -0.352 13.844 7.867 1.00 84.38 96 PHE A CA 1
ATOM 760 C C . PHE A 1 96 ? -1.059 13.775 6.505 1.00 84.38 96 PHE A C 1
ATOM 762 O O . PHE A 1 96 ? -1.740 12.795 6.221 1.00 84.38 96 PHE A O 1
ATOM 769 N N . GLY A 1 97 ? -0.851 14.769 5.633 1.00 87.44 97 GLY A N 1
ATOM 770 C CA . GLY A 1 97 ? -1.334 14.731 4.251 1.00 87.44 97 GLY A CA 1
ATOM 771 C C . GLY A 1 97 ? -0.731 13.572 3.455 1.00 87.44 97 GLY A C 1
ATOM 772 O O . GLY A 1 97 ? -1.464 12.845 2.796 1.00 87.44 97 GLY A O 1
ATOM 773 N N . HIS A 1 98 ? 0.579 13.334 3.580 1.00 86.12 98 HIS A N 1
ATOM 774 C CA . HIS A 1 98 ? 1.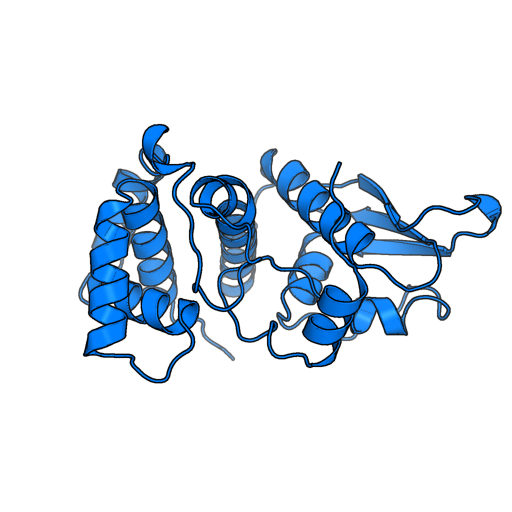225 12.171 2.959 1.00 86.12 98 HIS A CA 1
ATOM 775 C C . HIS A 1 98 ? 0.669 10.845 3.503 1.00 86.12 98 HIS A C 1
ATOM 777 O O . HIS A 1 98 ? 0.363 9.940 2.731 1.00 86.12 98 HIS A O 1
ATOM 783 N N . LEU A 1 99 ? 0.486 10.726 4.824 1.00 83.62 99 LEU A N 1
ATOM 784 C CA . LEU A 1 99 ? -0.155 9.551 5.421 1.00 83.62 99 LEU A CA 1
ATOM 785 C C . LEU A 1 99 ? -1.549 9.327 4.817 1.00 83.62 99 LEU A C 1
ATOM 787 O O . LEU A 1 99 ? -1.832 8.229 4.348 1.00 83.62 99 LEU A O 1
ATOM 791 N N . ALA A 1 100 ? -2.389 10.360 4.796 1.00 83.06 100 ALA A N 1
ATOM 792 C CA . ALA A 1 100 ? -3.782 10.242 4.390 1.00 83.06 100 ALA A CA 1
ATOM 793 C C . ALA A 1 100 ? -3.997 10.019 2.888 1.00 83.06 100 ALA A C 1
ATOM 795 O O . ALA A 1 100 ? -4.935 9.316 2.525 1.00 83.06 100 ALA A O 1
ATOM 796 N N . ASP A 1 101 ? -3.144 10.579 2.032 1.00 87.00 101 ASP A N 1
ATOM 797 C CA . ASP A 1 101 ? -3.331 10.521 0.577 1.00 87.00 101 ASP A CA 1
ATOM 798 C C . ASP A 1 101 ? -2.542 9.392 -0.089 1.00 87.00 101 ASP A C 1
ATOM 800 O O . ASP A 1 101 ? -2.893 8.953 -1.182 1.00 87.00 10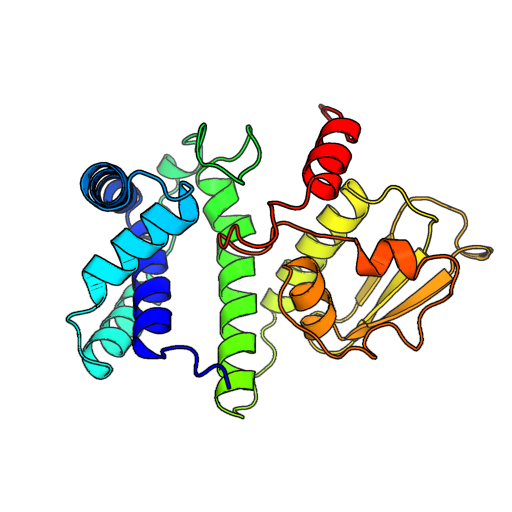1 ASP A O 1
ATOM 804 N N . VAL A 1 102 ? -1.463 8.934 0.551 1.00 87.62 102 VAL A N 1
ATOM 805 C CA . VAL A 1 102 ? -0.554 7.936 -0.026 1.00 87.62 102 VAL A CA 1
ATOM 806 C C . VAL A 1 102 ? -0.626 6.633 0.753 1.00 87.62 102 VAL A C 1
ATOM 808 O O . VAL A 1 102 ? -0.935 5.586 0.192 1.00 87.62 102 VAL A O 1
ATOM 811 N N . VAL A 1 103 ? -0.369 6.670 2.060 1.00 85.12 103 VAL A N 1
ATOM 812 C CA . VAL A 1 103 ? -0.210 5.440 2.851 1.00 85.12 103 VAL A CA 1
ATOM 813 C C . VAL A 1 103 ? -1.559 4.786 3.158 1.00 85.12 103 VAL A C 1
ATOM 815 O O . VAL A 1 103 ? -1.701 3.581 2.972 1.00 85.12 103 VAL A O 1
ATOM 818 N N . LEU A 1 104 ? -2.562 5.551 3.599 1.00 82.38 104 LEU A N 1
ATOM 819 C CA . LEU A 1 104 ? -3.871 4.992 3.959 1.00 82.38 104 LEU A CA 1
ATOM 820 C C . LEU A 1 104 ? -4.643 4.409 2.762 1.00 82.38 104 LEU A C 1
ATOM 822 O O . LEU A 1 104 ? -5.190 3.318 2.915 1.00 82.38 104 LEU A O 1
ATOM 826 N N . PRO A 1 105 ? -4.681 5.039 1.570 1.00 86.94 105 PRO A N 1
ATOM 827 C CA . PRO A 1 105 ? -5.370 4.456 0.421 1.00 86.94 105 PRO A CA 1
ATOM 828 C C . PRO A 1 105 ? -4.713 3.153 -0.045 1.00 86.94 105 PRO A C 1
ATOM 830 O O . PRO A 1 105 ? -5.413 2.186 -0.344 1.00 86.94 105 PRO A O 1
ATOM 833 N N . ARG A 1 106 ? -3.374 3.087 -0.025 1.00 90.50 106 ARG A N 1
ATOM 834 C CA . ARG A 1 106 ? -2.615 1.862 -0.325 1.00 90.50 106 ARG A CA 1
ATOM 835 C C . ARG A 1 106 ? -2.890 0.747 0.693 1.00 90.50 106 ARG A C 1
ATOM 837 O O . ARG A 1 106 ? -3.059 -0.409 0.303 1.00 90.50 106 ARG A O 1
ATOM 844 N N . ASP A 1 107 ? -2.990 1.087 1.977 1.00 85.38 107 ASP A N 1
ATOM 845 C CA . ASP A 1 107 ? -3.326 0.137 3.042 1.00 85.38 107 ASP A CA 1
ATOM 846 C C . ASP A 1 107 ? -4.762 -0.399 2.893 1.00 85.38 107 ASP A C 1
ATOM 848 O O . ASP A 1 107 ? -4.979 -1.612 2.898 1.00 85.38 107 ASP A O 1
AT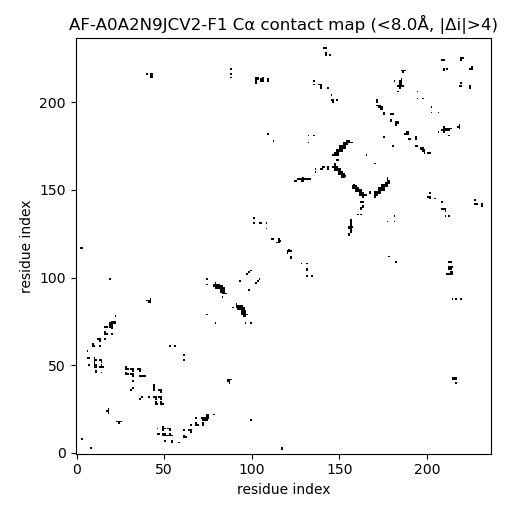OM 852 N N . CYS A 1 108 ? -5.734 0.486 2.641 1.00 85.12 108 CYS A N 1
ATOM 853 C CA . CYS A 1 108 ? -7.122 0.120 2.347 1.00 85.12 108 CYS A CA 1
ATOM 854 C C . CYS A 1 108 ? -7.232 -0.796 1.122 1.00 85.12 108 CYS A C 1
ATOM 856 O O . CYS A 1 108 ? -7.930 -1.811 1.178 1.00 85.12 108 CYS A O 1
ATOM 858 N N . PHE A 1 109 ? -6.527 -0.470 0.033 1.00 90.62 109 PHE A N 1
ATOM 859 C CA . PHE A 1 109 ? -6.448 -1.315 -1.158 1.00 90.62 109 PHE A CA 1
ATOM 860 C C . PHE A 1 109 ? -5.962 -2.722 -0.792 1.00 90.62 109 PHE A C 1
ATOM 862 O O . PHE A 1 109 ? -6.623 -3.710 -1.117 1.00 90.62 109 PHE A O 1
ATOM 869 N N . MET A 1 110 ? -4.850 -2.826 -0.056 1.00 90.19 110 MET A N 1
ATOM 870 C CA . MET A 1 110 ? -4.288 -4.120 0.334 1.00 90.19 110 MET A CA 1
ATOM 871 C C . MET A 1 110 ? -5.236 -4.934 1.201 1.00 90.19 110 MET A C 1
ATOM 873 O O . MET A 1 110 ? -5.479 -6.106 0.907 1.00 90.19 110 MET A O 1
ATOM 877 N N . HIS A 1 111 ? -5.803 -4.319 2.240 1.00 85.88 111 HIS A N 1
ATOM 878 C CA . HIS A 1 111 ? -6.715 -5.003 3.152 1.00 85.88 111 HIS A CA 1
ATOM 879 C C . HIS A 1 111 ? -7.977 -5.481 2.437 1.00 85.88 111 HIS A C 1
ATOM 881 O O . HIS A 1 111 ? -8.457 -6.578 2.713 1.00 85.88 111 HIS A O 1
ATOM 887 N N . ARG A 1 112 ? -8.484 -4.718 1.463 1.00 88.06 112 ARG A N 1
ATOM 888 C CA . ARG A 1 112 ? -9.650 -5.113 0.663 1.00 88.06 112 ARG A CA 1
ATOM 889 C C . ARG A 1 112 ? -9.402 -6.420 -0.098 1.00 88.06 112 ARG A C 1
ATOM 891 O O . ARG A 1 112 ? -10.217 -7.341 -0.008 1.00 88.06 112 ARG A O 1
ATOM 898 N N . TYR A 1 113 ? -8.260 -6.542 -0.775 1.00 89.25 113 TYR A N 1
ATOM 899 C CA . TYR A 1 113 ? -7.884 -7.774 -1.480 1.00 89.25 113 TYR A CA 1
ATOM 900 C C . TYR A 1 113 ? -7.457 -8.908 -0.530 1.00 89.25 113 TYR A C 1
ATOM 902 O O . TYR A 1 113 ? -7.772 -10.071 -0.793 1.00 89.25 113 TYR A O 1
ATOM 910 N N . ASP A 1 114 ? -6.806 -8.599 0.599 1.00 85.88 114 ASP A N 1
ATOM 911 C CA . ASP A 1 114 ? -6.498 -9.569 1.661 1.00 85.88 114 ASP A CA 1
ATOM 912 C C . ASP A 1 114 ? -7.778 -10.221 2.213 1.00 85.88 114 ASP A C 1
ATOM 914 O O . ASP A 1 114 ? -7.845 -11.448 2.323 1.00 85.88 114 ASP A O 1
ATOM 918 N N . ILE A 1 115 ? -8.814 -9.426 2.512 1.00 81.25 115 ILE A N 1
ATOM 919 C CA . ILE A 1 115 ? -10.114 -9.923 2.985 1.00 81.25 115 ILE A CA 1
ATOM 920 C C . ILE A 1 115 ? -10.761 -10.811 1.924 1.00 81.25 115 ILE A C 1
ATOM 922 O O . ILE A 1 115 ? -11.190 -11.919 2.252 1.00 81.25 115 ILE A O 1
ATOM 926 N N . GLY A 1 116 ? -10.832 -10.351 0.670 1.00 84.69 116 GLY A N 1
ATOM 927 C CA . GLY A 1 116 ? -11.431 -11.123 -0.421 1.00 84.69 116 GLY A CA 1
ATOM 928 C C . GLY A 1 116 ? -10.796 -12.502 -0.551 1.00 84.69 116 GLY A C 1
ATOM 929 O O . GLY A 1 116 ? -11.475 -13.525 -0.466 1.00 84.69 116 GLY A O 1
ATOM 930 N N . ARG A 1 117 ? -9.462 -12.547 -0.594 1.00 85.69 117 ARG A N 1
ATOM 931 C CA . ARG A 1 117 ? -8.700 -13.799 -0.656 1.00 85.69 117 ARG A CA 1
ATOM 932 C C . ARG A 1 117 ? -8.906 -14.682 0.579 1.00 85.69 117 ARG A C 1
ATOM 934 O O . ARG A 1 117 ? -9.079 -15.888 0.439 1.00 85.69 117 ARG A O 1
ATOM 941 N N . ALA A 1 118 ? -8.912 -14.109 1.783 1.00 82.06 118 ALA A N 1
ATOM 942 C CA . ALA A 1 118 ? -9.107 -14.859 3.030 1.00 82.06 118 ALA A CA 1
ATOM 943 C C . ALA A 1 11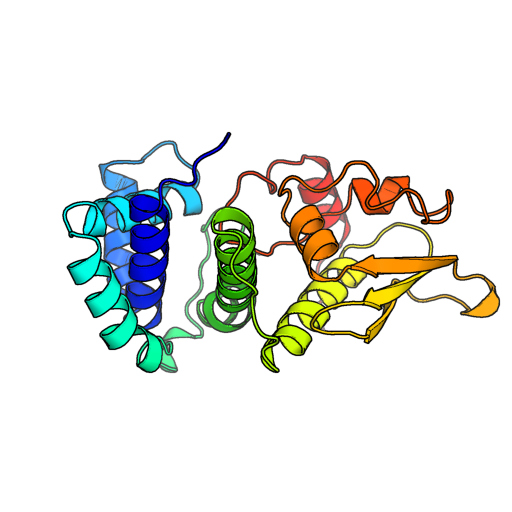8 ? -10.543 -15.383 3.227 1.00 82.06 118 ALA A C 1
ATOM 945 O O . ALA A 1 118 ? -10.779 -16.260 4.063 1.00 82.06 118 ALA A O 1
ATOM 946 N N . THR A 1 119 ? -11.512 -14.820 2.507 1.00 81.94 119 THR A N 1
ATOM 947 C CA . THR A 1 119 ? -12.928 -15.202 2.583 1.00 81.94 119 THR A CA 1
ATOM 948 C C . THR A 1 119 ? -13.405 -15.977 1.357 1.00 81.94 119 THR A C 1
ATOM 950 O O . THR A 1 119 ? -14.500 -16.527 1.399 1.00 81.94 119 THR A O 1
ATOM 953 N N . GLY A 1 120 ? -12.600 -16.045 0.293 1.00 86.56 120 GLY A N 1
ATOM 954 C CA . GLY A 1 120 ? -13.025 -16.575 -1.003 1.00 86.56 120 GLY A CA 1
ATOM 955 C C . GLY A 1 120 ? -14.054 -15.684 -1.709 1.00 86.56 120 GLY A C 1
ATOM 956 O O . GLY A 1 120 ? -14.693 -16.132 -2.656 1.00 86.56 120 GLY A O 1
ATOM 957 N N . VAL A 1 121 ? -14.245 -14.444 -1.247 1.00 87.44 121 VAL A N 1
ATOM 958 C CA . VAL A 1 121 ? -15.211 -13.502 -1.820 1.00 87.44 121 VAL A CA 1
ATOM 959 C C . VAL A 1 121 ? -14.539 -12.692 -2.919 1.00 87.44 121 VAL A C 1
ATOM 961 O O . VAL A 1 121 ? -13.460 -12.127 -2.726 1.00 87.44 121 VAL A O 1
ATOM 964 N N . TYR A 1 122 ? -15.204 -12.613 -4.071 1.00 89.06 122 TYR A N 1
ATOM 965 C CA . TYR A 1 122 ? -14.771 -11.768 -5.175 1.00 89.06 122 TYR A CA 1
ATOM 966 C 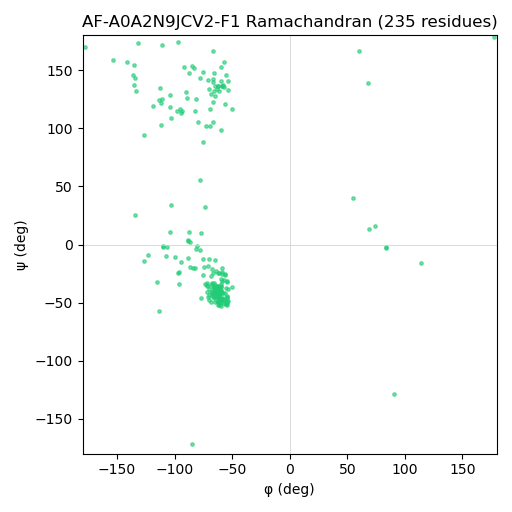C . TYR A 1 122 ? -14.751 -10.290 -4.763 1.00 89.06 122 TYR A C 1
ATOM 968 O O . TYR A 1 122 ? -15.720 -9.773 -4.206 1.00 89.06 122 TYR A O 1
ATOM 976 N N . VAL A 1 123 ? -13.647 -9.610 -5.068 1.00 87.50 123 VAL A N 1
ATOM 977 C CA . VAL A 1 123 ? -13.483 -8.175 -4.827 1.00 87.50 123 VAL A CA 1
ATOM 978 C C . VAL A 1 123 ? -13.768 -7.436 -6.133 1.00 87.50 123 VAL A C 1
ATOM 980 O O . VAL A 1 123 ? -13.016 -7.617 -7.094 1.00 87.50 123 VAL A O 1
ATOM 983 N N . PRO A 1 124 ? -14.831 -6.615 -6.207 1.00 86.19 124 PRO A N 1
ATOM 984 C CA . PRO A 1 124 ? -15.117 -5.839 -7.405 1.00 86.19 124 PRO A CA 1
ATOM 985 C C . PRO A 1 124 ? -14.020 -4.801 -7.646 1.00 86.19 124 PRO A C 1
ATOM 987 O O . PRO A 1 124 ? -13.437 -4.262 -6.702 1.00 86.19 124 PRO A O 1
ATOM 990 N N . ARG A 1 125 ? -13.754 -4.496 -8.918 1.00 84.62 125 ARG A N 1
ATOM 991 C CA . ARG A 1 125 ? -12.838 -3.408 -9.279 1.00 84.62 125 ARG A CA 1
ATOM 992 C C . ARG A 1 125 ? -13.390 -2.080 -8.775 1.00 84.62 125 ARG A C 1
ATOM 994 O O . ARG A 1 125 ? -14.578 -1.810 -8.939 1.00 84.62 125 ARG A O 1
ATOM 1001 N N . ASP A 1 126 ? -12.512 -1.268 -8.204 1.00 86.19 126 ASP A N 1
ATOM 1002 C CA . ASP A 1 126 ? -12.815 0.109 -7.827 1.00 86.19 126 ASP A CA 1
ATOM 1003 C C . ASP A 1 126 ? -11.998 1.053 -8.724 1.00 86.19 126 ASP A C 1
ATOM 1005 O O . ASP A 1 126 ? -10.814 0.780 -8.932 1.00 86.19 126 ASP A O 1
ATOM 1009 N N . PRO A 1 127 ? -12.572 2.133 -9.286 1.00 86.06 127 PRO A N 1
ATOM 1010 C CA . PRO A 1 127 ? -11.820 3.069 -10.124 1.00 86.06 127 PRO A CA 1
ATOM 1011 C C . PRO A 1 127 ? -10.561 3.634 -9.451 1.00 86.06 127 PRO A C 1
ATOM 1013 O O . PRO A 1 127 ? -9.556 3.843 -10.127 1.00 86.06 127 PRO A O 1
ATOM 1016 N N . THR A 1 128 ? -10.582 3.809 -8.125 1.00 87.81 128 THR A N 1
ATOM 1017 C CA . THR A 1 128 ? -9.445 4.329 -7.346 1.00 87.81 128 THR A CA 1
ATOM 1018 C C . THR A 1 128 ? -8.269 3.348 -7.254 1.00 87.81 128 THR A C 1
ATOM 1020 O O . THR A 1 128 ? -7.155 3.740 -6.903 1.00 87.81 128 THR A O 1
ATOM 1023 N N . ASP A 1 129 ? -8.465 2.079 -7.636 1.00 91.88 129 ASP A N 1
ATOM 1024 C CA . ASP A 1 129 ? -7.391 1.083 -7.705 1.00 91.88 129 ASP A CA 1
ATOM 1025 C C . 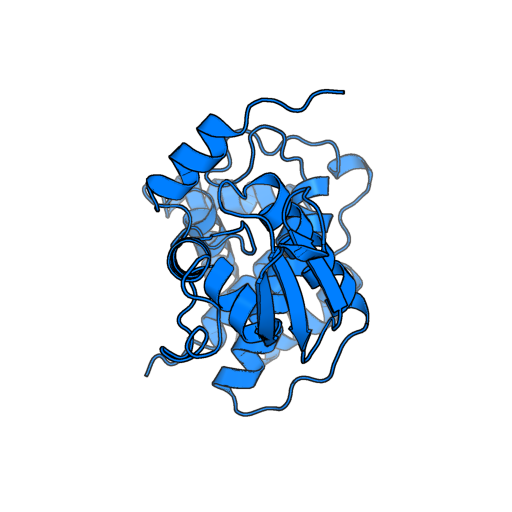ASP A 1 129 ? -6.289 1.499 -8.682 1.00 91.88 129 ASP A C 1
ATOM 1027 O O . ASP A 1 129 ? -5.111 1.246 -8.431 1.00 91.88 129 ASP A O 1
ATOM 1031 N N . ALA A 1 130 ? -6.661 2.146 -9.792 1.00 91.94 130 ALA A N 1
ATOM 1032 C CA . ALA A 1 130 ? -5.705 2.613 -10.790 1.00 91.94 130 ALA A CA 1
ATOM 1033 C C . ALA A 1 130 ? -4.763 3.680 -10.218 1.00 91.94 130 ALA A C 1
ATOM 1035 O O . ALA A 1 130 ? -3.559 3.631 -10.473 1.00 91.94 130 ALA A O 1
ATOM 1036 N N . ASP A 1 131 ? -5.285 4.586 -9.387 1.00 93.50 131 ASP A N 1
ATOM 1037 C CA . ASP A 1 131 ? -4.487 5.625 -8.734 1.00 93.50 131 ASP A CA 1
ATOM 1038 C C . ASP A 1 131 ? -3.490 5.015 -7.747 1.00 93.50 131 ASP A C 1
ATOM 1040 O O . ASP A 1 131 ? -2.314 5.385 -7.732 1.00 93.50 131 ASP A O 1
ATOM 1044 N N . VAL A 1 132 ? -3.931 4.032 -6.956 1.00 94.12 132 VAL A N 1
ATOM 1045 C CA . VAL A 1 132 ? -3.061 3.298 -6.028 1.00 94.12 132 VAL A CA 1
ATOM 1046 C C . VAL A 1 132 ? -1.947 2.570 -6.782 1.00 94.12 132 VAL A C 1
ATOM 1048 O O . VAL A 1 132 ? -0.778 2.687 -6.409 1.00 94.12 132 VAL A O 1
ATOM 1051 N N . VAL A 1 133 ? -2.281 1.856 -7.862 1.00 95.56 133 VAL A N 1
ATOM 1052 C CA . VAL A 1 133 ? -1.295 1.145 -8.689 1.00 95.56 133 VAL A CA 1
ATOM 1053 C C . VAL A 1 133 ? -0.291 2.121 -9.299 1.00 95.56 133 VAL A C 1
ATOM 1055 O O . VAL A 1 133 ? 0.914 1.922 -9.148 1.00 95.56 133 VAL A O 1
ATOM 1058 N N . ALA A 1 134 ? -0.756 3.211 -9.909 1.00 94.88 134 ALA A N 1
ATOM 1059 C CA . ALA A 1 134 ? 0.115 4.209 -10.521 1.00 94.88 134 ALA A CA 1
ATOM 1060 C C . ALA A 1 134 ? 1.068 4.861 -9.505 1.00 94.88 134 ALA A C 1
ATOM 1062 O O . ALA A 1 134 ? 2.247 5.067 -9.800 1.00 94.88 134 ALA A O 1
ATOM 1063 N N . GLN A 1 135 ? 0.585 5.155 -8.295 1.00 94.19 135 GLN A N 1
ATOM 1064 C CA . GLN A 1 135 ? 1.414 5.676 -7.210 1.00 94.19 135 GLN A CA 1
ATOM 1065 C C . GLN A 1 135 ? 2.502 4.681 -6.777 1.00 94.19 135 GLN A C 1
ATOM 1067 O O . GLN A 1 135 ? 3.653 5.071 -6.597 1.00 94.19 135 GLN A O 1
ATOM 1072 N N . VAL A 1 136 ? 2.165 3.396 -6.631 1.00 94.56 136 VAL A N 1
ATOM 1073 C CA . VAL A 1 136 ? 3.144 2.369 -6.241 1.00 94.56 136 VAL A CA 1
ATOM 1074 C C . VAL A 1 136 ? 4.182 2.140 -7.338 1.00 94.56 136 VAL A C 1
ATOM 1076 O O . VAL A 1 136 ? 5.370 2.040 -7.037 1.00 94.56 136 VAL A O 1
ATOM 1079 N N . VAL A 1 137 ? 3.766 2.094 -8.607 1.00 95.00 137 VAL A N 1
ATOM 1080 C CA . VAL A 1 137 ? 4.693 1.937 -9.739 1.00 95.00 137 VAL A CA 1
ATOM 1081 C C . VAL A 1 137 ? 5.617 3.151 -9.870 1.00 95.00 137 VAL A C 1
ATOM 1083 O O . VAL A 1 137 ? 6.798 2.990 -10.175 1.00 95.00 137 VAL A O 1
ATOM 1086 N N . ARG A 1 138 ? 5.126 4.360 -9.573 1.00 92.75 138 ARG A N 1
ATOM 1087 C CA . ARG A 1 138 ? 5.968 5.562 -9.496 1.00 92.75 138 ARG A CA 1
ATOM 1088 C C . ARG A 1 138 ? 7.064 5.410 -8.443 1.00 92.75 138 ARG A C 1
ATOM 1090 O O . ARG A 1 138 ? 8.228 5.636 -8.759 1.00 92.75 138 ARG A O 1
ATOM 1097 N N . ASP A 1 139 ? 6.712 5.001 -7.228 1.00 90.81 139 ASP A N 1
ATOM 1098 C CA . ASP A 1 139 ? 7.687 4.823 -6.145 1.00 90.81 139 ASP A CA 1
ATOM 1099 C C . ASP A 1 139 ? 8.678 3.694 -6.443 1.00 90.81 139 ASP A C 1
ATOM 1101 O O . ASP A 1 139 ? 9.867 3.826 -6.151 1.00 90.81 139 ASP A O 1
ATOM 1105 N N . LEU A 1 140 ? 8.214 2.612 -7.080 1.00 93.00 140 LEU A N 1
ATOM 1106 C CA . LEU A 1 140 ? 9.089 1.573 -7.617 1.00 93.00 140 LEU A CA 1
ATOM 1107 C C . LEU A 1 140 ? 10.102 2.184 -8.586 1.00 93.00 140 LEU A C 1
ATOM 1109 O O . LEU A 1 140 ? 11.294 1.956 -8.423 1.00 93.00 140 LEU A O 1
ATOM 1113 N N . GLY A 1 141 ? 9.646 2.979 -9.558 1.00 91.69 141 GLY A N 1
ATOM 1114 C CA . GLY A 1 141 ? 10.512 3.632 -10.538 1.00 91.69 141 GLY A CA 1
ATOM 1115 C C . GLY A 1 141 ? 11.525 4.591 -9.918 1.00 91.69 141 GLY A C 1
ATOM 1116 O O . GLY A 1 141 ? 12.678 4.593 -10.339 1.00 91.69 141 GLY A O 1
ATOM 1117 N N . LEU A 1 142 ? 11.128 5.350 -8.892 1.00 88.31 142 LEU A N 1
ATOM 1118 C CA . LEU A 1 142 ? 12.029 6.239 -8.149 1.00 88.31 142 LEU A CA 1
ATOM 1119 C C . LEU A 1 142 ? 13.102 5.465 -7.375 1.00 88.31 142 LEU A C 1
ATOM 1121 O O . LEU A 1 142 ? 14.242 5.915 -7.291 1.00 88.31 142 LEU A O 1
ATOM 1125 N N . ALA A 1 143 ? 12.753 4.307 -6.813 1.00 86.38 143 ALA A N 1
ATOM 1126 C CA . ALA A 1 143 ? 13.700 3.468 -6.089 1.00 86.38 143 ALA A CA 1
ATOM 1127 C C . ALA A 1 143 ? 14.545 2.578 -7.017 1.00 86.38 143 ALA A C 1
ATOM 1129 O O . ALA A 1 143 ? 15.585 2.075 -6.596 1.00 86.38 143 ALA A O 1
ATOM 1130 N N . TRP A 1 144 ? 14.106 2.323 -8.251 1.00 89.38 144 TRP A N 1
ATOM 1131 C CA . TRP A 1 144 ? 14.666 1.285 -9.111 1.00 89.38 144 TRP A CA 1
ATOM 1132 C C . TRP A 1 144 ? 16.111 1.566 -9.537 1.00 89.38 144 TRP A C 1
ATOM 1134 O O . TRP A 1 144 ? 16.413 2.555 -10.202 1.00 89.38 144 TRP A O 1
ATOM 1144 N N . THR A 1 145 ? 17.009 0.633 -9.221 1.00 86.19 145 THR A N 1
ATOM 1145 C CA . THR A 1 145 ? 18.435 0.696 -9.586 1.00 86.19 145 THR A CA 1
ATOM 1146 C C . THR A 1 145 ? 18.836 -0.341 -10.640 1.00 86.19 145 THR A C 1
ATOM 1148 O O . THR A 1 145 ? 19.996 -0.386 -11.045 1.00 86.19 145 THR A O 1
ATOM 1151 N N . GLY A 1 146 ? 17.894 -1.181 -11.084 1.00 86.50 146 GLY A N 1
ATOM 1152 C CA . GLY A 1 146 ? 18.123 -2.234 -12.073 1.00 86.50 146 GLY A CA 1
ATOM 1153 C C . GLY A 1 146 ? 18.019 -1.763 -13.534 1.00 86.50 146 GLY A C 1
ATOM 1154 O O . GLY A 1 146 ? 17.887 -0.564 -13.803 1.00 86.50 146 GLY A O 1
ATOM 1155 N N . PRO A 1 147 ? 18.048 -2.707 -14.494 1.00 88.69 147 PRO A N 1
ATOM 1156 C CA . PRO A 1 147 ? 17.854 -2.419 -15.917 1.00 88.69 147 PRO A CA 1
ATOM 1157 C C . PRO A 1 147 ? 16.494 -1.777 -16.208 1.00 88.69 147 PRO A C 1
ATOM 1159 O O . PRO A 1 147 ? 15.535 -2.002 -15.471 1.00 88.69 147 PRO A O 1
ATOM 1162 N N . ALA A 1 148 ? 16.403 -0.993 -17.285 1.00 90.00 148 ALA A N 1
ATOM 1163 C CA . ALA A 1 148 ? 15.123 -0.454 -17.741 1.00 90.00 148 ALA A CA 1
ATOM 1164 C C . ALA A 1 148 ? 14.210 -1.582 -18.244 1.00 90.00 148 ALA A C 1
ATOM 1166 O O . ALA A 1 148 ? 14.678 -2.540 -18.864 1.00 90.00 148 ALA A O 1
ATOM 1167 N N . PHE A 1 149 ? 12.912 -1.472 -17.971 1.00 92.75 149 PHE A N 1
ATOM 1168 C CA . PHE A 1 149 ? 11.923 -2.444 -18.427 1.00 92.75 149 PHE A CA 1
ATOM 1169 C C . PHE A 1 149 ? 10.539 -1.805 -18.568 1.00 92.75 149 PHE A C 1
ATOM 1171 O O . PHE A 1 149 ? 10.243 -0.774 -17.959 1.00 92.75 149 PHE A O 1
ATOM 1178 N N . VAL A 1 150 ? 9.684 -2.431 -19.370 1.00 94.31 150 VAL A N 1
ATOM 1179 C CA . VAL A 1 150 ? 8.270 -2.083 -19.494 1.00 94.31 150 VAL A CA 1
ATOM 1180 C C . VAL A 1 150 ? 7.473 -2.996 -18.571 1.00 94.31 150 VAL A C 1
ATOM 1182 O O . VAL A 1 150 ? 7.466 -4.215 -18.738 1.00 94.31 150 VAL A O 1
ATOM 1185 N N . LEU A 1 151 ? 6.807 -2.410 -17.579 1.00 95.75 151 LEU A N 1
ATOM 1186 C CA . LEU A 1 151 ? 5.909 -3.107 -16.670 1.00 95.75 151 LEU A CA 1
ATOM 1187 C C . LEU A 1 151 ? 4.482 -3.021 -17.203 1.00 95.75 151 LEU A C 1
ATOM 1189 O O . LEU A 1 151 ? 3.896 -1.944 -17.210 1.00 95.75 151 LEU A O 1
ATOM 1193 N N . ARG A 1 152 ? 3.899 -4.158 -17.568 1.00 96.38 152 ARG A N 1
ATOM 1194 C CA . ARG A 1 152 ? 2.478 -4.299 -17.876 1.00 96.38 152 ARG A CA 1
ATOM 1195 C C . ARG A 1 152 ? 1.778 -4.985 -16.711 1.00 96.38 152 ARG A C 1
ATOM 1197 O O . ARG A 1 152 ? 2.086 -6.132 -16.387 1.00 96.38 152 ARG A O 1
ATOM 1204 N N . LEU A 1 153 ? 0.824 -4.299 -16.091 1.00 96.88 153 LEU A N 1
ATOM 1205 C CA . LEU A 1 153 ? 0.008 -4.884 -15.029 1.00 96.88 153 LEU A CA 1
ATOM 1206 C C . LEU A 1 153 ? -1.382 -5.224 -15.551 1.00 96.88 153 LEU A C 1
ATOM 1208 O O . LEU A 1 153 ? -2.052 -4.375 -16.136 1.00 96.88 153 LEU A O 1
ATOM 1212 N N . SER A 1 154 ? -1.813 -6.463 -15.327 1.00 93.19 154 SER A N 1
ATOM 1213 C CA . SER A 1 154 ? -3.179 -6.933 -15.576 1.00 93.19 154 SER A CA 1
ATOM 1214 C C . SER A 1 154 ? -4.020 -6.910 -14.296 1.00 93.19 154 SER A C 1
ATOM 1216 O O . SER A 1 154 ? -3.506 -6.656 -13.211 1.00 93.19 154 SER A O 1
ATOM 1218 N N . GLY A 1 155 ? -5.317 -7.211 -14.403 1.00 88.50 155 GLY A N 1
ATOM 1219 C CA . GLY A 1 155 ? -6.205 -7.277 -13.238 1.00 88.50 155 GLY A CA 1
ATOM 1220 C C . GLY A 1 155 ? -6.864 -5.931 -12.937 1.00 88.50 155 GLY A C 1
ATOM 1221 O O . GLY A 1 155 ? -7.511 -5.357 -13.817 1.00 88.50 155 GLY A O 1
ATOM 1222 N N . THR A 1 156 ? -6.779 -5.461 -11.691 1.00 88.50 156 THR A N 1
ATOM 1223 C CA . THR A 1 156 ? -7.250 -4.113 -11.319 1.00 88.50 156 THR A CA 1
ATOM 1224 C C . THR A 1 156 ? -6.171 -3.064 -11.583 1.00 88.50 156 THR A C 1
ATOM 1226 O O . THR A 1 156 ? -4.992 -3.399 -11.563 1.00 88.50 156 THR A O 1
ATOM 1229 N N . GLY A 1 157 ? -6.535 -1.805 -11.832 1.00 83.94 157 GLY A N 1
ATOM 1230 C CA . GLY A 1 157 ? -5.541 -0.762 -12.125 1.00 83.94 157 GLY A CA 1
ATOM 1231 C C . GLY A 1 157 ? -4.618 -1.126 -13.295 1.00 83.94 157 GLY A C 1
ATOM 1232 O O . GLY A 1 157 ? -3.411 -0.927 -13.212 1.00 83.94 157 GLY A O 1
ATOM 1233 N N . VAL A 1 158 ? -5.187 -1.734 -14.344 1.00 90.94 158 VAL A N 1
ATOM 1234 C CA . VAL A 1 158 ? -4.468 -2.148 -15.557 1.00 90.94 158 VAL A CA 1
ATOM 1235 C C . VAL A 1 158 ? -3.692 -0.977 -16.153 1.00 90.94 158 VAL A C 1
ATOM 1237 O O . VAL A 1 158 ? -4.188 0.149 -16.198 1.00 90.94 158 VAL A O 1
ATOM 1240 N N . GLY A 1 159 ? -2.490 -1.245 -16.645 1.00 92.94 159 GLY A N 1
ATOM 1241 C CA . GLY A 1 159 ? -1.693 -0.221 -17.300 1.00 92.94 159 GLY A CA 1
ATOM 1242 C C . GLY A 1 159 ? -0.330 -0.720 -17.737 1.00 92.94 159 GLY A C 1
ATOM 1243 O O . GLY A 1 159 ? 0.035 -1.881 -17.527 1.00 92.94 159 GLY A O 1
ATOM 1244 N N . GLU A 1 160 ? 0.409 0.189 -18.358 1.00 94.75 160 GLU A N 1
ATOM 1245 C CA . GLU A 1 160 ? 1.769 -0.035 -18.812 1.00 94.75 160 GLU A CA 1
ATOM 1246 C C . GLU A 1 160 ? 2.643 1.150 -18.399 1.00 94.75 160 GLU A C 1
ATOM 1248 O O . GLU A 1 160 ? 2.255 2.307 -18.570 1.00 94.75 160 GLU A O 1
ATOM 1253 N N . TRP A 1 161 ? 3.807 0.861 -17.823 1.00 94.38 161 TRP A N 1
ATOM 1254 C CA . TRP A 1 161 ? 4.739 1.864 -17.322 1.00 94.38 161 TRP A CA 1
ATOM 1255 C C . TRP A 1 161 ? 6.156 1.522 -17.743 1.00 94.38 161 TRP A C 1
ATOM 1257 O O . TRP A 1 161 ? 6.601 0.384 -17.600 1.00 94.38 161 TRP A O 1
ATOM 1267 N N . GLN A 1 162 ? 6.901 2.529 -18.182 1.00 91.69 162 GLN A N 1
ATOM 1268 C CA . GLN A 1 162 ? 8.341 2.404 -18.326 1.00 91.69 162 GLN A CA 1
ATOM 1269 C C . GLN A 1 162 ? 9.006 2.628 -16.965 1.00 91.69 162 GLN A C 1
ATOM 1271 O O . GLN A 1 162 ? 8.945 3.720 -16.398 1.00 91.69 162 GLN A O 1
ATOM 1276 N N . VAL A 1 163 ? 9.639 1.586 -16.432 1.00 89.44 163 VAL A N 1
ATOM 1277 C CA . VAL A 1 163 ? 10.388 1.654 -15.178 1.00 89.44 163 VAL A CA 1
ATOM 1278 C C . VAL A 1 163 ? 11.851 1.923 -15.519 1.00 89.44 163 VAL A C 1
ATOM 1280 O O . VAL A 1 163 ? 12.519 1.074 -16.111 1.00 89.44 163 VAL A O 1
ATOM 1283 N N . ARG A 1 164 ? 12.325 3.116 -15.122 1.00 81.81 164 ARG A N 1
ATOM 1284 C CA . ARG A 1 164 ? 13.615 3.743 -15.480 1.00 81.81 164 ARG A CA 1
ATOM 1285 C C . ARG A 1 164 ? 13.717 4.153 -16.957 1.00 81.81 164 ARG A C 1
ATOM 1287 O O . ARG A 1 164 ? 13.323 3.424 -17.861 1.00 81.81 164 ARG A O 1
ATOM 1294 N N . ALA A 1 165 ? 14.290 5.334 -17.195 1.00 65.00 165 ALA A N 1
ATOM 1295 C CA . ALA A 1 165 ? 14.529 5.841 -18.544 1.00 65.00 165 ALA A CA 1
ATOM 1296 C C . ALA A 1 165 ? 15.546 4.965 -19.306 1.00 65.00 165 ALA A C 1
ATOM 1298 O O . ALA A 1 165 ? 16.580 4.571 -18.759 1.00 65.00 165 ALA A O 1
ATOM 1299 N N . GLY A 1 166 ? 15.237 4.680 -20.569 1.00 61.25 166 GLY A N 1
ATOM 1300 C CA . GLY A 1 166 ? 16.030 3.904 -21.526 1.00 61.25 166 GLY A CA 1
ATOM 1301 C C . GLY A 1 166 ? 15.325 3.875 -22.888 1.00 61.25 166 GLY A C 1
ATOM 1302 O O . GLY A 1 166 ? 14.175 4.307 -22.989 1.00 61.25 166 GLY A O 1
ATOM 1303 N N . THR A 1 167 ? 15.988 3.395 -23.938 1.00 58.81 167 THR A N 1
ATOM 1304 C CA . THR A 1 167 ? 15.346 3.160 -25.240 1.00 58.81 167 THR A CA 1
ATOM 1305 C C . THR A 1 167 ? 14.342 2.002 -25.117 1.00 58.81 167 THR A C 1
ATOM 1307 O O . THR A 1 167 ? 14.705 0.955 -24.579 1.00 58.81 167 THR A O 1
ATOM 1310 N N . PRO A 1 168 ? 13.077 2.158 -25.566 1.00 58.69 168 PRO A N 1
ATOM 1311 C CA . PRO A 1 168 ? 12.067 1.096 -25.490 1.00 58.69 168 PRO A CA 1
ATOM 1312 C C . PRO A 1 168 ? 12.483 -0.202 -26.191 1.00 58.69 168 PRO A C 1
ATOM 1314 O O . PRO A 1 168 ? 12.105 -1.279 -25.740 1.00 58.69 168 PRO A O 1
ATOM 1317 N N . ASP A 1 169 ? 13.295 -0.096 -27.245 1.00 65.06 169 ASP A N 1
ATOM 1318 C CA . ASP A 1 169 ? 13.683 -1.222 -28.102 1.00 65.06 169 ASP A CA 1
ATOM 1319 C C . ASP A 1 169 ? 14.576 -2.257 -27.391 1.00 65.06 169 ASP A C 1
ATOM 1321 O O . ASP A 1 169 ? 14.591 -3.423 -27.781 1.00 65.06 169 ASP A O 1
ATOM 1325 N N . ASP A 1 170 ? 15.245 -1.862 -26.302 1.00 68.44 170 ASP A N 1
ATOM 1326 C CA . ASP A 1 170 ? 16.094 -2.742 -25.483 1.00 68.44 170 ASP A CA 1
ATOM 1327 C C . ASP A 1 170 ? 15.448 -3.106 -24.132 1.00 68.44 170 ASP A C 1
ATOM 1329 O O . ASP A 1 170 ? 16.028 -3.834 -23.318 1.00 68.44 170 ASP A O 1
ATOM 1333 N N . ALA A 1 171 ? 14.255 -2.574 -23.848 1.00 80.94 171 ALA A N 1
ATOM 1334 C CA . ALA A 1 171 ? 13.596 -2.740 -22.562 1.00 80.94 171 ALA A CA 1
ATOM 1335 C C . ALA A 1 171 ? 12.879 -4.095 -22.483 1.00 80.94 171 ALA A C 1
ATOM 1337 O O . ALA A 1 171 ? 12.007 -4.427 -23.285 1.00 80.94 171 ALA A O 1
ATOM 1338 N N . ALA A 1 172 ? 13.200 -4.874 -21.451 1.00 88.31 172 ALA A N 1
ATOM 1339 C CA . ALA A 1 172 ? 12.502 -6.120 -21.155 1.00 88.31 172 ALA A CA 1
ATOM 1340 C C . ALA A 1 172 ? 11.000 -5.865 -20.910 1.00 88.31 172 ALA A C 1
ATOM 1342 O O . ALA A 1 172 ? 10.645 -4.947 -20.174 1.00 88.31 172 ALA A O 1
ATOM 1343 N N . LEU A 1 173 ? 10.108 -6.694 -21.462 1.00 92.38 173 LEU A N 1
ATOM 1344 C CA . LEU A 1 173 ? 8.681 -6.656 -21.122 1.00 92.38 173 LEU A CA 1
ATOM 1345 C C . LEU A 1 173 ? 8.400 -7.573 -19.926 1.00 92.38 173 LEU A C 1
ATOM 1347 O O . LEU A 1 173 ? 8.703 -8.766 -19.951 1.00 92.38 173 LEU A O 1
ATOM 1351 N N . VAL A 1 174 ? 7.775 -7.023 -18.890 1.00 95.38 174 VAL A N 1
ATOM 1352 C CA . VAL A 1 174 ? 7.371 -7.729 -17.671 1.00 95.38 174 VAL A CA 1
ATOM 1353 C C . VAL A 1 174 ? 5.857 -7.644 -17.555 1.00 95.38 174 VAL A C 1
ATOM 1355 O O . VAL A 1 174 ? 5.317 -6.550 -17.451 1.00 95.38 174 VAL A O 1
ATOM 1358 N N . THR A 1 175 ? 5.167 -8.786 -17.557 1.00 95.94 175 THR A N 1
ATOM 1359 C CA . THR A 1 175 ? 3.708 -8.843 -17.357 1.00 95.94 175 THR A CA 1
ATOM 1360 C C . THR A 1 175 ? 3.381 -9.543 -16.044 1.00 95.94 175 THR A C 1
ATOM 1362 O O . THR A 1 175 ? 3.823 -10.671 -15.837 1.00 95.94 175 THR A O 1
ATOM 1365 N N . LEU A 1 176 ? 2.626 -8.881 -15.163 1.00 97.06 176 LEU A N 1
ATOM 1366 C CA . LEU A 1 176 ? 2.247 -9.393 -13.839 1.00 97.06 176 LEU A CA 1
ATOM 1367 C C . LEU A 1 176 ? 0.798 -9.017 -13.495 1.00 97.06 176 LEU A C 1
ATOM 1369 O O . LEU A 1 176 ? 0.269 -8.027 -13.999 1.00 97.06 176 LEU A O 1
ATOM 1373 N N . ASP A 1 177 ? 0.161 -9.771 -12.598 1.00 95.19 177 ASP A N 1
ATOM 1374 C CA . ASP A 1 177 ? -1.080 -9.319 -11.960 1.00 95.19 177 ASP A CA 1
ATOM 1375 C C . ASP A 1 177 ? -0.782 -8.167 -10.991 1.00 95.19 177 ASP A C 1
ATOM 1377 O O . ASP A 1 177 ? 0.170 -8.230 -10.207 1.00 95.19 177 ASP A O 1
ATOM 1381 N N . SER A 1 178 ? -1.580 -7.100 -11.050 1.00 94.88 178 SER A N 1
ATOM 1382 C CA . SER A 1 178 ? -1.363 -5.908 -10.233 1.00 94.88 178 SER A CA 1
ATOM 1383 C C . SER A 1 178 ? -1.475 -6.194 -8.739 1.00 94.88 178 SER A C 1
ATOM 1385 O O . SER A 1 178 ? -0.639 -5.736 -7.961 1.00 94.88 178 SER A O 1
ATOM 1387 N N . VAL A 1 179 ? -2.474 -6.971 -8.317 1.00 93.56 179 VAL A N 1
ATOM 1388 C CA . VAL A 1 179 ? -2.717 -7.245 -6.902 1.00 93.56 179 VAL A CA 1
ATOM 1389 C C . VAL A 1 179 ? -1.589 -8.104 -6.362 1.00 93.56 179 VAL A C 1
ATOM 1391 O O . VAL A 1 179 ? -0.993 -7.748 -5.346 1.00 93.56 179 VAL A O 1
ATOM 1394 N N . ASP A 1 180 ? -1.244 -9.195 -7.044 1.00 94.38 180 ASP A N 1
ATOM 1395 C CA . ASP A 1 180 ? -0.152 -10.060 -6.600 1.00 94.38 180 ASP A CA 1
ATOM 1396 C C . ASP A 1 180 ? 1.197 -9.332 -6.606 1.00 94.38 180 ASP A C 1
ATOM 1398 O O . ASP A 1 180 ? 1.964 -9.461 -5.649 1.00 94.38 180 ASP A O 1
ATOM 1402 N N . TYR A 1 181 ? 1.482 -8.493 -7.605 1.00 95.38 181 TYR A N 1
ATOM 1403 C CA . TYR A 1 181 ? 2.736 -7.746 -7.614 1.00 95.38 181 TYR A CA 1
ATOM 1404 C C . TYR A 1 181 ? 2.806 -6.695 -6.502 1.00 95.38 181 TYR A C 1
ATOM 1406 O O . TYR A 1 181 ? 3.803 -6.623 -5.782 1.00 95.38 181 TYR A O 1
ATOM 1414 N N . LEU A 1 182 ? 1.745 -5.918 -6.277 1.00 94.81 182 LEU A N 1
ATOM 1415 C CA . LEU A 1 182 ? 1.729 -4.948 -5.183 1.00 94.81 182 LEU A CA 1
ATOM 1416 C C . LEU A 1 182 ? 1.764 -5.643 -3.803 1.00 94.81 182 LEU A C 1
ATOM 1418 O O . LEU A 1 182 ? 2.400 -5.142 -2.872 1.00 94.81 182 LEU A O 1
ATOM 1422 N N . ARG A 1 183 ? 1.157 -6.829 -3.650 1.00 92.44 183 ARG A N 1
ATOM 1423 C CA . ARG A 1 183 ? 1.326 -7.657 -2.441 1.00 92.44 183 ARG A CA 1
ATOM 1424 C C . ARG A 1 183 ? 2.793 -8.020 -2.232 1.00 92.44 183 ARG A C 1
ATOM 1426 O O . ARG A 1 183 ? 3.302 -7.814 -1.129 1.00 92.44 183 ARG A O 1
ATOM 1433 N N . HIS A 1 184 ? 3.472 -8.498 -3.272 1.00 93.69 184 HIS A N 1
ATOM 1434 C CA . HIS A 1 184 ? 4.901 -8.809 -3.222 1.00 93.69 184 HIS A CA 1
ATOM 1435 C C . HIS A 1 184 ? 5.738 -7.594 -2.804 1.00 93.69 184 HIS A C 1
ATOM 1437 O O . HIS A 1 184 ? 6.530 -7.687 -1.867 1.00 93.69 184 HIS A O 1
ATOM 1443 N N . LEU A 1 185 ? 5.504 -6.428 -3.419 1.00 92.62 185 LEU A N 1
ATOM 1444 C CA . LEU A 1 185 ? 6.203 -5.181 -3.080 1.00 92.62 185 LEU A CA 1
ATOM 1445 C C . LEU A 1 185 ? 6.001 -4.768 -1.614 1.00 92.62 185 LEU A C 1
ATOM 1447 O O . LEU A 1 185 ? 6.896 -4.178 -1.012 1.00 92.62 185 LEU A O 1
ATOM 1451 N N . SER A 1 186 ? 4.857 -5.118 -1.020 1.00 87.88 186 SER A N 1
ATOM 1452 C CA . SER A 1 186 ? 4.572 -4.891 0.403 1.00 87.88 186 SER A CA 1
ATOM 1453 C C . SER A 1 186 ? 5.188 -5.936 1.348 1.00 87.88 186 SER A C 1
ATOM 1455 O O . SER A 1 186 ? 5.005 -5.849 2.560 1.00 87.88 186 SER A O 1
ATOM 1457 N N . GLY A 1 187 ? 5.879 -6.946 0.809 1.00 87.69 187 GLY A N 1
ATOM 1458 C CA . GLY A 1 187 ? 6.438 -8.084 1.542 1.00 87.69 187 GLY A CA 1
ATOM 1459 C C . GLY A 1 187 ? 5.409 -9.122 1.997 1.00 87.69 187 GLY A C 1
ATOM 1460 O O . GLY A 1 187 ? 5.715 -9.952 2.853 1.00 87.69 187 GLY A O 1
ATOM 1461 N N . ARG A 1 188 ? 4.189 -9.098 1.446 1.00 87.38 188 ARG A N 1
ATOM 1462 C CA . ARG A 1 188 ? 3.197 -10.159 1.665 1.00 87.38 188 ARG A CA 1
ATOM 1463 C C . ARG A 1 188 ? 3.573 -11.394 0.849 1.00 87.38 188 ARG A C 1
ATOM 1465 O O . ARG A 1 188 ? 4.105 -11.287 -0.252 1.00 87.38 188 ARG A O 1
ATOM 1472 N N . ALA A 1 189 ? 3.228 -12.570 1.369 1.00 84.88 189 ALA A N 1
ATOM 1473 C CA . ALA A 1 189 ? 3.400 -13.821 0.640 1.00 84.88 189 ALA A CA 1
ATOM 1474 C C . ALA A 1 189 ? 2.548 -13.838 -0.644 1.00 84.88 189 ALA A C 1
ATOM 1476 O O . ALA A 1 189 ? 1.365 -13.472 -0.630 1.00 84.88 189 ALA A O 1
ATOM 1477 N N . VAL A 1 190 ? 3.163 -14.303 -1.728 1.00 88.19 190 VAL A N 1
ATOM 1478 C CA . VAL A 1 190 ? 2.590 -14.452 -3.073 1.00 88.19 190 VAL A CA 1
ATOM 1479 C C . VAL A 1 190 ? 2.910 -15.842 -3.622 1.00 88.19 190 VAL A C 1
ATOM 1481 O O . VAL A 1 190 ? 3.641 -16.605 -2.987 1.00 88.19 190 VAL A O 1
ATOM 1484 N N . SER A 1 191 ? 2.340 -16.192 -4.777 1.00 88.06 191 SER A N 1
ATOM 1485 C CA . SER A 1 191 ? 2.698 -17.436 -5.466 1.00 88.06 191 SER A CA 1
ATOM 1486 C C . SER A 1 191 ? 4.204 -17.468 -5.776 1.00 88.06 191 SER A C 1
ATOM 1488 O O . SER A 1 191 ? 4.730 -16.449 -6.236 1.00 88.06 191 SER A O 1
ATOM 1490 N N . PRO A 1 192 ? 4.906 -18.603 -5.578 1.00 83.94 192 PRO A N 1
ATOM 1491 C CA . PRO A 1 192 ? 6.313 -18.729 -5.970 1.00 83.94 192 PRO A CA 1
ATOM 1492 C C . PRO A 1 192 ? 6.520 -18.499 -7.477 1.00 83.94 192 PRO A C 1
ATOM 1494 O O . PRO A 1 192 ? 7.579 -18.026 -7.894 1.00 83.94 192 PRO A O 1
ATOM 1497 N N . ASP A 1 193 ? 5.481 -18.749 -8.274 1.00 91.50 193 ASP A N 1
ATOM 1498 C CA . ASP A 1 193 ? 5.514 -18.653 -9.732 1.00 91.50 193 ASP A CA 1
ATOM 1499 C C . ASP A 1 193 ? 5.179 -17.254 -10.264 1.00 91.50 193 ASP A C 1
ATOM 1501 O O . ASP A 1 193 ? 5.166 -17.061 -11.478 1.00 91.50 193 ASP A O 1
ATOM 1505 N N . LEU A 1 194 ? 4.959 -16.255 -9.390 1.00 94.31 194 LEU A N 1
ATOM 1506 C CA . LEU A 1 194 ? 4.624 -14.880 -9.799 1.00 94.31 194 LEU A CA 1
ATOM 1507 C C . LEU A 1 194 ? 5.592 -14.341 -10.865 1.00 94.31 194 LEU A C 1
ATOM 1509 O O . LEU A 1 194 ? 5.181 -13.649 -11.788 1.00 94.31 194 LEU A O 1
ATOM 1513 N N . PHE A 1 195 ? 6.875 -14.693 -10.758 1.00 95.50 195 PHE A N 1
ATOM 1514 C CA . PHE A 1 195 ? 7.931 -14.216 -11.653 1.00 95.50 195 PHE A CA 1
ATOM 1515 C C . PHE A 1 195 ? 8.400 -15.250 -12.688 1.00 95.50 195 PHE A C 1
ATOM 1517 O O . PHE A 1 195 ? 9.436 -15.047 -13.316 1.00 95.50 195 PHE A O 1
ATOM 1524 N N . ALA A 1 196 ? 7.700 -16.376 -12.856 1.00 91.94 196 ALA A N 1
ATOM 1525 C CA . ALA A 1 196 ? 8.145 -17.448 -13.752 1.00 91.94 196 ALA A CA 1
ATOM 1526 C C . ALA A 1 196 ? 8.258 -16.982 -15.216 1.00 91.94 196 ALA A C 1
ATOM 1528 O O . ALA A 1 196 ? 9.191 -17.363 -15.917 1.00 91.94 196 ALA A O 1
ATOM 1529 N N . GLY A 1 197 ? 7.348 -16.106 -15.653 1.00 91.75 197 GLY A N 1
ATOM 1530 C CA . GLY A 1 197 ? 7.330 -15.544 -17.007 1.00 91.75 197 GLY A CA 1
ATOM 1531 C C . GLY A 1 197 ? 8.154 -14.268 -17.199 1.00 91.75 197 GLY A C 1
ATOM 1532 O O . GLY A 1 197 ? 8.090 -13.680 -18.276 1.00 91.75 197 GLY A O 1
ATOM 1533 N N . THR A 1 198 ? 8.888 -13.789 -16.185 1.00 94.12 198 THR A N 1
ATOM 1534 C CA . THR A 1 198 ? 9.651 -12.538 -16.319 1.00 94.12 198 THR A CA 1
ATOM 1535 C C . THR A 1 198 ? 11.051 -12.781 -16.889 1.00 94.12 198 THR A C 1
ATOM 1537 O O . THR A 1 198 ? 11.651 -13.824 -16.604 1.00 94.12 198 THR A O 1
ATOM 1540 N N . PRO A 1 199 ? 11.611 -11.839 -17.671 1.00 93.56 199 PRO A N 1
ATOM 1541 C CA . PRO A 1 199 ? 12.968 -11.958 -18.202 1.00 93.56 199 PRO A CA 1
ATOM 1542 C C . PRO A 1 199 ? 14.031 -12.076 -17.102 1.00 93.56 199 PRO A C 1
ATOM 1544 O O . PRO A 1 199 ? 13.968 -11.381 -16.086 1.00 93.56 199 PRO A O 1
ATOM 1547 N N . GLU A 1 200 ? 15.038 -12.930 -17.324 1.00 91.56 200 GLU A N 1
ATOM 1548 C CA . GLU A 1 200 ? 16.131 -13.174 -16.365 1.00 91.56 200 GLU A CA 1
ATOM 1549 C C . GLU A 1 200 ? 16.855 -11.882 -15.972 1.00 91.56 200 GLU A C 1
ATOM 1551 O O . GLU A 1 200 ? 17.189 -11.688 -14.807 1.00 91.56 200 GLU A O 1
ATOM 1556 N N . SER A 1 201 ? 17.021 -10.966 -16.931 1.00 89.62 201 SER A N 1
ATOM 1557 C CA . SER A 1 201 ? 17.737 -9.696 -16.765 1.00 89.62 201 SER A CA 1
ATOM 1558 C C . SER A 1 201 ? 17.198 -8.809 -15.640 1.00 89.62 201 SER A C 1
ATOM 1560 O O . SER A 1 201 ? 17.950 -8.000 -15.100 1.00 89.62 201 SER A O 1
ATOM 1562 N N . VAL A 1 202 ? 15.918 -8.952 -15.281 1.00 91.75 202 VAL A N 1
ATOM 1563 C CA . VAL A 1 202 ? 15.246 -8.138 -14.253 1.00 91.75 202 VAL A CA 1
ATOM 1564 C C . VAL A 1 202 ? 14.634 -8.966 -13.122 1.00 91.75 202 VAL A C 1
ATOM 1566 O O . VAL A 1 202 ? 14.184 -8.405 -12.121 1.00 91.75 202 VAL A O 1
ATOM 1569 N N . ARG A 1 203 ? 14.594 -10.301 -13.244 1.00 93.19 203 ARG A N 1
ATOM 1570 C CA . ARG A 1 203 ? 13.853 -11.171 -12.317 1.00 93.19 203 ARG A CA 1
ATOM 1571 C C . ARG A 1 203 ? 14.355 -11.078 -10.879 1.00 93.19 203 ARG A C 1
ATOM 1573 O O . ARG A 1 203 ? 13.534 -11.024 -9.964 1.00 93.19 203 ARG A O 1
ATOM 1580 N N . GLY A 1 204 ? 15.673 -11.068 -10.681 1.00 90.94 204 GLY A N 1
ATOM 1581 C CA . GLY A 1 204 ? 16.277 -10.950 -9.352 1.00 90.94 204 GLY A CA 1
ATOM 1582 C C . GLY A 1 204 ? 15.863 -9.648 -8.666 1.00 90.94 204 GLY A C 1
ATOM 1583 O O . GLY A 1 204 ? 15.261 -9.671 -7.596 1.00 90.94 204 GLY A O 1
ATOM 1584 N N . GLN A 1 205 ? 16.058 -8.516 -9.344 1.00 91.06 205 GLN A N 1
ATOM 1585 C CA . GLN A 1 205 ? 15.709 -7.199 -8.811 1.00 91.06 205 GLN A CA 1
ATOM 1586 C C . GLN A 1 205 ? 14.200 -7.056 -8.553 1.00 91.06 205 GLN A C 1
ATOM 1588 O O . GLN A 1 205 ? 13.807 -6.461 -7.554 1.00 91.06 205 GLN A O 1
ATOM 1593 N N . LEU A 1 206 ? 13.339 -7.636 -9.401 1.00 93.00 206 LEU A N 1
ATOM 1594 C CA . LEU A 1 206 ? 11.887 -7.649 -9.173 1.00 93.00 206 LEU A CA 1
ATOM 1595 C C . LEU A 1 206 ? 11.508 -8.414 -7.896 1.00 93.00 206 LEU A C 1
ATOM 1597 O O . LEU A 1 206 ? 10.619 -7.980 -7.161 1.00 93.00 206 LEU A O 1
ATOM 1601 N N . ARG A 1 207 ? 12.182 -9.535 -7.607 1.00 91.75 207 ARG A N 1
ATOM 1602 C CA . ARG A 1 207 ? 11.965 -10.323 -6.382 1.00 91.75 207 ARG A CA 1
ATOM 1603 C C . ARG A 1 207 ? 12.418 -9.578 -5.127 1.00 91.75 207 ARG A C 1
ATOM 1605 O O . ARG A 1 207 ? 11.763 -9.680 -4.086 1.00 91.75 207 ARG A O 1
ATOM 1612 N N . ASP A 1 208 ? 13.466 -8.778 -5.233 1.00 90.25 208 ASP A N 1
ATOM 1613 C CA . ASP A 1 208 ? 14.017 -8.035 -4.097 1.00 90.25 208 ASP A CA 1
ATOM 1614 C C . ASP A 1 208 ? 13.335 -6.677 -3.877 1.00 90.25 208 ASP A C 1
ATOM 1616 O O . ASP A 1 208 ? 13.369 -6.139 -2.770 1.00 90.25 208 ASP A O 1
ATOM 1620 N N . ALA A 1 209 ? 12.651 -6.149 -4.897 1.00 90.94 209 ALA A N 1
ATOM 1621 C CA . ALA A 1 209 ? 11.987 -4.852 -4.850 1.00 90.94 209 ALA A CA 1
ATOM 1622 C C . ALA A 1 209 ? 10.934 -4.758 -3.740 1.00 90.94 209 ALA A C 1
ATOM 1624 O O . ALA A 1 209 ? 10.098 -5.648 -3.560 1.00 90.94 209 ALA A O 1
ATOM 1625 N N . ARG A 1 210 ? 10.935 -3.634 -3.022 1.00 89.94 210 ARG A N 1
ATOM 1626 C CA . ARG A 1 210 ? 9.939 -3.303 -2.000 1.00 89.94 210 ARG A CA 1
ATOM 1627 C C . ARG A 1 210 ? 9.501 -1.855 -2.147 1.00 89.94 210 ARG A C 1
ATOM 1629 O O . ARG A 1 210 ? 10.301 -0.995 -2.499 1.00 89.94 210 ARG A O 1
ATOM 1636 N N . VAL A 1 211 ? 8.233 -1.597 -1.842 1.00 87.44 211 VAL A N 1
ATOM 1637 C CA . VAL A 1 211 ? 7.645 -0.253 -1.816 1.00 87.44 211 VAL A CA 1
ATOM 1638 C C . VAL A 1 211 ? 6.821 -0.107 -0.542 1.00 87.44 211 VAL A C 1
ATOM 1640 O O . VAL A 1 211 ? 6.161 -1.049 -0.097 1.00 87.44 211 VAL A O 1
ATOM 1643 N N . LEU A 1 212 ? 6.842 1.085 0.054 1.00 80.25 212 LEU A N 1
ATOM 1644 C CA . LEU A 1 212 ? 5.982 1.405 1.187 1.00 80.25 212 LEU A CA 1
ATOM 1645 C C . LEU A 1 212 ? 4.514 1.436 0.731 1.00 80.25 212 LEU A C 1
ATOM 1647 O O . LEU A 1 212 ? 4.070 2.372 0.070 1.00 80.25 212 LEU A O 1
ATOM 1651 N N . ILE A 1 213 ? 3.760 0.399 1.085 1.00 74.12 213 ILE A N 1
ATOM 1652 C CA . ILE A 1 213 ? 2.342 0.250 0.713 1.00 74.12 213 ILE A CA 1
ATOM 1653 C C . ILE A 1 213 ? 1.434 0.282 1.944 1.00 74.12 213 ILE A C 1
ATOM 1655 O O . ILE A 1 213 ? 0.314 0.762 1.870 1.00 74.12 213 ILE A O 1
ATOM 1659 N N . ALA A 1 214 ? 1.907 -0.205 3.087 1.00 65.00 214 ALA A N 1
ATOM 1660 C CA . ALA A 1 214 ? 1.116 -0.294 4.304 1.00 65.00 214 ALA A CA 1
ATOM 1661 C C . ALA A 1 214 ? 1.925 0.190 5.502 1.00 65.00 214 ALA A C 1
ATOM 1663 O O . ALA A 1 214 ? 3.148 0.047 5.541 1.00 65.00 214 ALA A O 1
ATOM 1664 N N . ALA A 1 215 ? 1.220 0.651 6.531 1.00 54.75 215 ALA A N 1
ATOM 1665 C CA . ALA A 1 215 ? 1.765 0.917 7.859 1.00 54.75 215 ALA A CA 1
ATOM 1666 C C . ALA A 1 215 ? 2.049 -0.386 8.644 1.00 54.75 215 ALA A C 1
ATOM 1668 O O . ALA A 1 215 ? 1.903 -0.435 9.863 1.00 54.75 215 ALA A O 1
ATOM 1669 N N . HIS A 1 216 ? 2.424 -1.464 7.950 1.00 50.81 216 HIS A N 1
ATOM 1670 C CA . HIS A 1 216 ? 2.883 -2.715 8.543 1.00 50.81 216 HIS A CA 1
ATOM 1671 C C . HIS A 1 216 ? 4.366 -2.884 8.233 1.00 50.81 216 HIS A C 1
ATOM 1673 O O . HIS A 1 216 ? 4.772 -3.240 7.128 1.00 50.81 216 HIS A O 1
ATOM 1679 N N . ALA A 1 217 ? 5.185 -2.608 9.243 1.00 37.00 217 ALA A N 1
ATOM 1680 C CA . ALA A 1 217 ? 6.631 -2.489 9.131 1.00 37.00 217 ALA A CA 1
ATOM 1681 C C . ALA A 1 217 ? 7.378 -3.834 9.040 1.00 37.00 217 ALA A C 1
ATOM 1683 O O . ALA A 1 217 ? 8.603 -3.846 9.082 1.00 37.00 217 ALA A O 1
ATOM 1684 N N . SER A 1 218 ? 6.701 -4.978 8.872 1.00 36.78 218 SER A N 1
ATOM 1685 C CA . SER A 1 218 ? 7.417 -6.264 8.778 1.00 36.78 218 SER A CA 1
ATOM 1686 C C . SER A 1 218 ? 8.286 -6.396 7.520 1.00 36.78 218 SER A C 1
ATOM 1688 O O . SER A 1 218 ? 9.277 -7.116 7.555 1.00 36.78 218 SER A O 1
ATOM 1690 N N . ALA A 1 219 ? 7.986 -5.674 6.433 1.00 31.19 219 ALA A N 1
ATOM 1691 C CA . ALA A 1 219 ? 8.786 -5.721 5.202 1.00 31.19 219 ALA A CA 1
ATOM 1692 C C . ALA A 1 219 ? 9.856 -4.617 5.093 1.00 31.19 219 ALA A C 1
ATOM 1694 O O . ALA A 1 219 ? 10.772 -4.727 4.278 1.00 31.19 219 ALA A O 1
ATOM 1695 N N . VAL A 1 220 ? 9.771 -3.565 5.917 1.00 36.19 220 VAL A N 1
ATOM 1696 C CA . VAL A 1 220 ? 10.670 -2.390 5.854 1.00 36.19 220 VAL A CA 1
ATOM 1697 C C . VAL A 1 220 ? 12.013 -2.652 6.559 1.00 36.19 220 VAL A C 1
ATOM 1699 O O . VAL A 1 220 ? 12.935 -1.848 6.488 1.00 36.19 220 VAL A O 1
ATOM 1702 N N . HIS A 1 221 ? 12.174 -3.822 7.180 1.00 34.41 221 HIS A N 1
ATOM 1703 C CA . HIS A 1 221 ? 13.423 -4.249 7.814 1.00 34.41 221 HIS A CA 1
ATOM 1704 C C . HIS A 1 221 ? 14.409 -4.957 6.872 1.00 34.41 221 HIS A C 1
ATOM 1706 O O . HIS A 1 221 ? 15.397 -5.499 7.356 1.00 34.41 221 HIS A O 1
ATOM 1712 N N . SER A 1 222 ? 14.195 -4.948 5.550 1.00 31.36 222 SER A N 1
ATOM 1713 C CA . SER A 1 222 ? 15.244 -5.375 4.614 1.00 31.36 222 SER A CA 1
ATOM 1714 C C . SER A 1 222 ? 16.379 -4.341 4.621 1.00 31.36 222 SER A C 1
ATOM 1716 O O . SER A 1 222 ? 16.140 -3.201 4.205 1.00 31.36 222 SER A O 1
ATOM 1718 N N . PRO A 1 223 ? 17.611 -4.696 5.043 1.00 36.66 223 PRO A N 1
ATOM 1719 C CA . PRO A 1 223 ? 18.757 -3.788 4.977 1.00 36.66 223 PRO A CA 1
ATOM 1720 C C . PRO A 1 223 ? 18.967 -3.235 3.562 1.00 36.66 223 PRO A C 1
ATOM 1722 O O . PRO A 1 223 ? 19.323 -2.071 3.408 1.00 36.66 223 PRO A O 1
ATOM 1725 N N . ALA A 1 224 ? 18.626 -4.025 2.536 1.00 38.22 224 ALA A N 1
ATOM 1726 C CA . ALA A 1 224 ? 18.711 -3.635 1.134 1.00 38.22 224 ALA A CA 1
ATOM 1727 C C . ALA A 1 224 ? 17.762 -2.480 0.766 1.00 38.22 224 ALA A C 1
ATOM 1729 O O . ALA A 1 224 ? 18.151 -1.611 -0.005 1.00 38.22 224 ALA A O 1
ATOM 1730 N N . LEU A 1 225 ? 16.553 -2.412 1.341 1.00 35.56 225 LEU A N 1
ATOM 1731 C CA . LEU A 1 225 ? 15.614 -1.312 1.077 1.00 35.56 225 LEU A CA 1
ATOM 1732 C C . LEU A 1 225 ? 16.083 -0.010 1.738 1.00 35.56 225 LEU A C 1
ATOM 1734 O O . LEU A 1 225 ? 16.023 1.054 1.127 1.00 35.56 225 LEU A O 1
ATOM 1738 N N . VAL A 1 226 ? 16.592 -0.094 2.971 1.00 38.09 226 VAL A N 1
ATOM 1739 C CA . VAL A 1 226 ? 17.171 1.059 3.680 1.00 38.09 226 VAL A CA 1
ATOM 1740 C C . VAL A 1 226 ? 18.398 1.586 2.934 1.00 38.09 226 VAL A C 1
ATOM 1742 O O . VAL A 1 226 ? 18.554 2.795 2.774 1.00 38.09 226 VAL A O 1
ATOM 1745 N N . GLU A 1 227 ? 19.236 0.688 2.418 1.00 39.50 227 GLU A N 1
ATOM 1746 C CA . GLU A 1 227 ? 20.416 1.033 1.630 1.00 39.50 227 GLU A CA 1
ATOM 1747 C C . GLU A 1 227 ? 20.051 1.606 0.248 1.00 39.50 227 GLU A C 1
ATOM 1749 O O . GLU A 1 227 ? 20.649 2.584 -0.194 1.00 39.50 227 GLU A O 1
ATOM 1754 N N . GLN A 1 228 ? 19.016 1.078 -0.408 1.00 41.12 228 GLN A N 1
ATOM 1755 C CA . GLN A 1 228 ? 18.488 1.584 -1.679 1.00 41.12 228 GLN A CA 1
ATOM 1756 C C . GLN A 1 228 ? 17.878 2.987 -1.529 1.00 41.12 228 GLN A C 1
ATOM 1758 O O . GLN A 1 228 ? 18.147 3.862 -2.350 1.00 41.12 228 GLN A O 1
ATOM 1763 N N . MET A 1 229 ? 17.139 3.247 -0.444 1.00 36.62 229 MET A N 1
ATOM 1764 C CA . MET A 1 229 ? 16.627 4.585 -0.118 1.00 36.62 229 MET A CA 1
ATOM 1765 C C . MET A 1 229 ? 17.749 5.562 0.261 1.00 36.62 229 MET A C 1
ATOM 1767 O O . MET A 1 229 ? 17.681 6.737 -0.091 1.00 36.62 229 MET A O 1
ATOM 1771 N N . ALA A 1 230 ? 18.797 5.093 0.944 1.00 40.31 230 ALA A N 1
ATOM 1772 C CA . ALA A 1 230 ? 19.968 5.910 1.266 1.00 40.31 230 ALA A CA 1
ATOM 1773 C C . ALA A 1 230 ? 20.777 6.294 0.014 1.00 40.31 230 ALA A C 1
ATOM 1775 O O . ALA A 1 230 ? 21.318 7.396 -0.050 1.00 40.31 230 ALA A O 1
ATOM 1776 N N . ARG A 1 231 ? 20.820 5.418 -1.000 1.00 39.97 231 ARG A N 1
ATOM 1777 C CA . ARG A 1 231 ? 21.460 5.684 -2.300 1.00 39.97 231 ARG A CA 1
ATOM 1778 C C . ARG A 1 231 ? 20.653 6.623 -3.204 1.00 39.97 231 ARG A C 1
ATOM 1780 O O . ARG A 1 231 ? 21.234 7.199 -4.116 1.00 39.97 231 ARG A O 1
ATOM 1787 N N . ALA A 1 232 ? 19.352 6.793 -2.962 1.00 37.81 232 ALA A N 1
ATOM 1788 C CA . ALA A 1 232 ? 18.474 7.579 -3.831 1.00 37.81 232 ALA A CA 1
ATOM 1789 C C . ALA A 1 232 ? 18.635 9.110 -3.703 1.00 37.81 232 ALA A C 1
ATOM 1791 O O . ALA A 1 232 ? 18.158 9.821 -4.580 1.00 37.81 232 ALA A O 1
ATOM 1792 N N . GLY A 1 233 ? 19.338 9.624 -2.682 1.00 32.78 233 GLY A N 1
ATOM 1793 C CA . GLY A 1 233 ? 19.649 11.057 -2.528 1.00 32.78 233 GLY A CA 1
ATOM 1794 C C . GLY A 1 233 ? 18.421 11.992 -2.431 1.00 32.78 233 GLY A C 1
ATOM 1795 O O . GLY A 1 233 ? 17.287 11.591 -2.687 1.00 32.78 233 GLY A O 1
ATOM 1796 N N . PRO A 1 234 ? 18.585 13.260 -2.012 1.00 35.56 234 PRO A N 1
ATOM 1797 C CA . PRO A 1 234 ? 17.476 14.203 -1.979 1.00 35.56 234 PRO A CA 1
ATOM 1798 C C . PRO A 1 234 ? 17.224 14.751 -3.388 1.00 35.56 234 PRO A C 1
ATOM 1800 O O . PRO A 1 234 ? 17.964 15.607 -3.865 1.00 35.56 234 PRO A O 1
ATOM 1803 N N . LEU A 1 235 ? 16.156 14.291 -4.041 1.00 35.31 235 LEU A N 1
ATOM 1804 C CA . LEU A 1 235 ? 15.569 15.004 -5.176 1.00 35.31 235 LEU A CA 1
ATOM 1805 C C . LEU A 1 235 ? 14.796 16.214 -4.631 1.00 35.31 235 LEU A C 1
ATOM 1807 O O . LEU A 1 235 ? 13.616 16.126 -4.302 1.00 35.31 235 LEU A O 1
ATOM 1811 N N . LEU A 1 236 ? 15.509 17.330 -4.481 1.00 30.42 236 LEU A N 1
ATOM 1812 C CA . LEU A 1 236 ? 14.935 18.669 -4.406 1.00 30.42 236 LEU A CA 1
ATOM 1813 C C . LEU A 1 236 ? 15.155 19.349 -5.758 1.00 30.42 236 LEU A C 1
ATOM 1815 O O . LEU A 1 236 ? 16.284 19.685 -6.110 1.00 30.42 236 LEU A O 1
ATOM 1819 N N . THR A 1 237 ? 14.079 19.530 -6.515 1.00 33.50 237 THR A N 1
ATOM 1820 C CA . THR A 1 237 ? 13.592 20.832 -7.006 1.00 33.50 237 THR A CA 1
ATOM 1821 C C . THR A 1 237 ? 12.160 20.666 -7.487 1.00 33.50 237 THR A C 1
ATOM 1823 O O . THR A 1 237 ? 11.867 19.630 -8.122 1.00 33.50 237 THR A O 1
#

Secondary structure (DSSP, 8-state):
-----HHHHHHHHHHHHHHHH-HHHHHHHHHHHHHH-BTB-HHHHHHHHHHHHHTTS-HHHHHHHHHHHGGG----GGGTT-B-TT-TTS-TT-BHHHIIIIIHHHHHHHHHHHHHHHHT------TTHHHHHHHHHHHHHHH--S--EEEEEESSS-EEEEESSS-GGGPEEEEEEHHHHHHHHTT----GGGGTTS-HHHHHHHHH-----SS-TTSTT-HHHHHHHHHT-----

Solvent-accessible surface area (backbone atoms only — not comparable to full-atom values): 13405 Å² total; per-residue (Å²): 137,81,80,72,55,63,68,55,53,51,17,36,53,47,33,53,34,49,27,35,39,35,63,70,52,41,54,55,23,51,50,38,12,71,74,74,31,73,86,50,58,51,39,58,12,29,46,50,29,24,22,62,72,38,66,83,54,52,72,68,56,50,52,50,49,41,69,67,36,58,90,51,42,53,65,53,78,88,50,28,80,42,72,45,66,89,45,58,93,54,63,81,84,33,21,45,39,48,42,61,71,52,37,47,53,32,32,52,53,49,51,53,53,50,50,19,67,77,67,74,44,88,70,79,85,54,82,66,43,33,57,46,43,53,54,51,54,50,53,42,35,72,61,57,83,70,72,41,26,35,42,34,30,38,80,58,38,58,49,75,44,77,34,50,93,68,65,71,92,77,33,51,69,34,72,41,49,33,65,57,50,54,35,40,26,42,59,43,93,63,67,91,62,69,58,70,85,38,51,77,88,48,42,65,59,62,72,69,43,68,44,95,35,48,77,58,64,83,46,70,72,42,69,65,58,55,50,45,59,65,71,60,60,89,88,80,131

Foldseek 3Di:
DDQPPVLLLLLLVLLLLVCLLPVVVLVVLQVQLVVPVPPDQQLVSSSVSSSVVRVPDDPVRSVVSCVVRVVRSHHDPVQFCAFPAPRPPDDNNDGSVCCNVQQVVLAVVLSQVVVCVSVVHDRDADLCQLVNLVSQLVQLLLLDPADWAWEAEDDHNTDIDTRDDDDHVPHWYDYFHSNQLLCQQQVHDHDPCRCVPGDPRCSVVSNLHHDNRYSPCPNVPPPVSVVSVVVSDDPDD

pLDDT: mean 79.17, std 16.99, range [30.42, 97.06]

Radius of gyration: 18.59 Å; Cα contacts (8 Å, |Δi|>4): 314; chains: 1; bounding box: 43×44×56 Å